Protein 5UFY (pdb70)

InterPro domains:
  IPR002656 Acyltransferase 3 domain [PF01757] (4-335)
  IPR036514 SGNH hydrolase superfamily [G3DSA:3.40.50.1110] (432-599)
  IPR050879 Acyltransferase 3 [PTHR23028] (5-475)

Radius of gyration: 15.15 Å; Cα contacts (8 Å, |Δi|>4): 342; chains: 1; bounding box: 43×26×43 Å

B-factor: mean 18.63, std 12.91, range [7.13, 106.34]

Organism: Streptococcus pneumoniae (strain ATCC BAA-255 / R6) (NCBI:txid171101)

Structure (mmCIF, N/CA/C/O backbone):
data_5UFY
#
_entry.id   5UFY
#
_cell.length_a   70.203
_cell.length_b   70.203
_cell.length_c   135.577
_cell.angle_alpha   90.00
_cell.angle_beta   90.00
_cell.angle_gamma   90.00
#
_symmetry.space_group_name_H-M   'I 4 2 2'
#
loop_
_entity.id
_entity.type
_entity.pdbx_description
1 polymer Acyltransferase
2 non-polymer 'SODIUM ION'
3 water water
#
loop_
_atom_site.group_PDB
_atom_site.id
_atom_site.type_symbol
_atom_site.label_atom_id
_atom_site.label_alt_id
_atom_site.label_comp_id
_atom_site.label_asym_id
_atom_site.label_entity_id
_atom_site.label_seq_id
_atom_site.pdbx_PDB_ins_code
_atom_site.Cartn_x
_atom_site.Cartn_y
_atom_site.Cartn_z
_atom_site.occupancy
_atom_site.B_iso_or_equiv
_atom_site.auth_seq_id
_atom_site.auth_comp_id
_atom_site.auth_asym_id
_atom_site.auth_atom_id
_atom_site.pdbx_PDB_model_num
ATOM 1 N N . GLY A 1 46 ? -26.392 25.051 -38.413 1.00 49.78 427 GLY A N 1
ATOM 2 C CA . GLY A 1 46 ? -26.039 25.217 -37.013 1.00 34.30 427 GLY A CA 1
ATOM 3 C C . GLY A 1 46 ? -24.552 25.419 -36.786 1.00 26.82 427 GLY A C 1
ATOM 4 O O . GLY A 1 46 ? -23.801 25.670 -37.724 1.00 22.14 427 GLY A O 1
ATOM 7 N N . ILE A 1 47 ? -24.125 25.304 -35.539 1.00 17.19 428 ILE A N 1
ATOM 8 C CA . ILE A 1 47 ? -22.725 25.491 -35.193 1.00 12.55 428 ILE A CA 1
ATOM 9 C C . ILE A 1 47 ? -21.951 24.247 -35.602 1.00 14.85 428 ILE A C 1
ATOM 10 O O . ILE A 1 47 ? -22.420 23.115 -35.416 1.00 16.92 428 ILE A O 1
ATOM 26 N N . ALA A 1 48 ? -20.762 24.430 -36.172 1.00 12.52 429 ALA A N 1
ATOM 27 C CA . ALA A 1 48 ? -19.934 23.283 -36.509 1.00 12.85 429 ALA A CA 1
ATOM 28 C C . ALA A 1 48 ? -19.477 22.546 -35.256 1.00 11.48 429 ALA A C 1
ATOM 29 O O . ALA A 1 48 ? -19.129 23.162 -34.245 1.00 11.13 429 ALA A O 1
ATOM 36 N N . ASP A 1 49 ? -19.449 21.218 -35.331 1.00 11.73 430 ASP A N 1
ATOM 37 C CA . ASP A 1 49 ? -18.870 20.434 -34.255 1.00 11.74 430 ASP A CA 1
ATOM 38 C C . ASP A 1 49 ? -17.432 20.880 -34.020 1.00 10.59 430 ASP A C 1
ATOM 39 O O . ASP A 1 49 ? -16.725 21.298 -34.951 1.00 12.26 430 ASP A O 1
ATOM 48 N N . GLY A 1 50 ? -16.982 20.715 -32.795 1.00 10.68 431 GLY A N 1
ATOM 49 C CA . GLY A 1 50 ? -15.620 21.011 -32.407 1.00 9.92 431 GLY A CA 1
ATOM 50 C C . GLY A 1 50 ? -15.620 21.377 -30.944 1.00 8.71 431 GLY A C 1
ATOM 51 O O . GLY A 1 50 ? -16.662 21.642 -30.347 1.00 9.54 431 GLY A O 1
ATOM 55 N N . THR A 1 51 ? -14.425 21.414 -30.367 1.00 8.87 432 THR A N 1
ATOM 56 C CA . THR A 1 51 ? -14.257 21.754 -28.958 1.00 9.62 432 THR A CA 1
ATOM 57 C C . THR A 1 51 ? -13.310 22.929 -28.813 1.00 8.78 432 THR A C 1
ATOM 58 O O . THR A 1 51 ? -12.213 22.926 -29.385 1.00 9.99 432 THR A O 1
ATOM 69 N N . MET A 1 52 ? -13.722 23.912 -28.026 1.00 8.68 433 MET A N 1
ATOM 70 C CA . MET A 1 52 ? -12.850 25.001 -27.620 1.00 8.58 433 MET A CA 1
ATOM 71 C C . MET A 1 52 ? -12.850 25.065 -26.101 1.00 8.37 433 MET A C 1
ATOM 72 O O . MET A 1 52 ? -13.910 25.174 -25.483 1.00 8.97 433 MET A O 1
ATOM 86 N N . LEU A 1 53 ? -11.657 24.984 -25.516 1.00 8.26 434 LEU A N 1
ATOM 87 C CA . LEU A 1 53 ? -11.464 25.124 -24.084 1.00 8.35 434 LEU A CA 1
ATOM 88 C C . LEU A 1 53 ? -10.932 26.520 -23.804 1.00 8.31 434 LEU A C 1
ATOM 89 O O . LEU A 1 53 ? -9.951 26.952 -24.403 1.00 9.54 434 LEU A O 1
ATOM 105 N N . ILE A 1 54 ? -11.632 27.233 -22.932 1.00 7.89 435 ILE A N 1
ATOM 106 C CA . ILE A 1 54 ? -11.250 28.570 -22.476 1.00 7.75 435 ILE A CA 1
ATOM 107 C C . ILE A 1 54 ? -10.868 28.405 -21.015 1.00 7.74 435 ILE A C 1
ATOM 108 O O . ILE A 1 54 ? -11.719 28.085 -20.183 1.00 8.74 435 ILE A O 1
ATOM 124 N N . GLY A 1 55 ? -9.572 28.519 -20.719 1.00 8.62 436 GLY A N 1
ATOM 125 C CA . GLY A 1 55 ? -9.056 28.029 -19.457 1.00 10.41 436 GLY A CA 1
ATOM 126 C C . GLY A 1 55 ? -8.091 28.967 -18.758 1.00 8.55 436 GLY A C 1
ATOM 127 O O . GLY A 1 55 ? -7.535 29.909 -19.343 1.00 9.74 436 GLY A O 1
ATOM 131 N N . ASP A 1 56 ? -7.873 28.628 -17.491 1.00 8.53 437 ASP A N 1
ATOM 132 C CA . ASP A 1 56 ? -7.060 29.386 -16.572 1.00 8.77 437 ASP A CA 1
ATOM 133 C C . ASP A 1 56 ? -5.674 28.758 -16.409 1.00 9.64 437 ASP A C 1
ATOM 134 O O . ASP A 1 56 ? -5.227 27.946 -17.226 1.00 10.17 437 ASP A O 1
ATOM 143 N N . SER A 1 57 ? -4.967 29.165 -15.355 1.00 10.37 438 SER A N 1
ATOM 144 C CA . SER A 1 57 ? -3.594 28.723 -15.150 1.00 11.57 438 SER A CA 1
ATOM 145 C C . SER A 1 57 ? -3.499 27.217 -14.928 1.00 11.39 438 SER A C 1
ATOM 146 O O . SER A 1 57 ? -2.466 26.615 -15.238 1.00 12.14 438 SER A O 1
ATOM 154 N N . VAL A 1 58 ? -4.535 26.596 -14.353 1.00 10.53 439 VAL A N 1
ATOM 155 C CA . VAL A 1 58 ? -4.508 25.150 -14.121 1.00 10.39 439 VAL A CA 1
ATOM 156 C C . VAL A 1 58 ? -4.661 24.409 -15.442 1.00 10.13 439 VAL A C 1
ATOM 157 O O . VAL A 1 58 ? -3.925 23.464 -15.742 1.00 11.22 439 VAL A O 1
ATOM 170 N N . ALA A 1 59 ? -5.607 24.850 -16.271 1.00 9.94 440 ALA A N 1
ATOM 171 C CA . ALA A 1 59 ? -5.731 24.293 -17.612 1.00 10.66 440 ALA A CA 1
ATOM 172 C C . ALA A 1 59 ? -4.442 24.467 -18.399 1.00 11.17 440 ALA A C 1
ATOM 173 O O . ALA A 1 59 ? -4.011 23.553 -19.1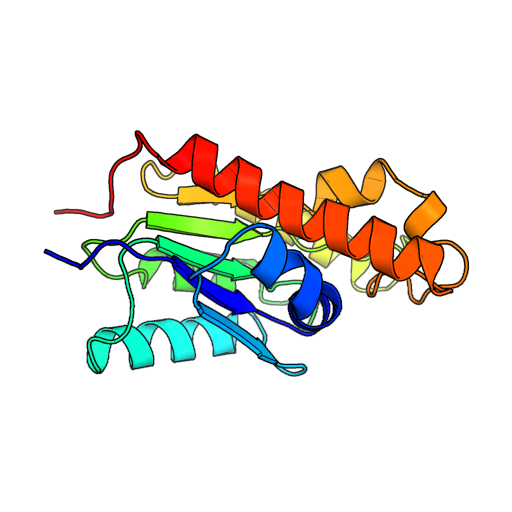15 1.00 11.74 440 ALA A O 1
ATOM 180 N N . LEU A 1 60 ? -3.812 25.638 -18.290 1.00 11.25 441 LEU A N 1
ATOM 181 C CA . LEU A 1 60 ? -2.593 25.888 -19.045 1.00 11.77 441 LEU A CA 1
ATOM 182 C C . LEU A 1 60 ? -1.504 24.911 -18.639 1.00 12.52 441 LEU A C 1
ATOM 183 O O . LEU A 1 60 ? -0.744 24.426 -19.485 1.00 13.62 441 LEU A O 1
ATOM 199 N N . ARG A 1 61 ? -1.405 24.618 -17.346 1.00 12.12 442 ARG A N 1
ATOM 200 C CA . ARG A 1 61 ? -0.425 23.659 -16.865 1.00 12.89 442 ARG A CA 1
ATOM 201 C C . ARG A 1 61 ? -0.647 22.286 -17.486 1.00 13.67 442 ARG A C 1
ATOM 202 O O . ARG A 1 61 ? 0.316 21.536 -17.683 1.00 15.03 442 ARG A O 1
ATOM 223 N N . ALA A 1 62 ? -1.899 21.935 -17.786 1.00 12.28 443 ALA A N 1
ATOM 224 C CA . ALA A 1 62 ? -2.255 20.659 -18.396 1.00 12.61 443 ALA A CA 1
ATOM 225 C C . ALA A 1 62 ? -2.290 20.710 -19.921 1.00 12.25 443 ALA A C 1
ATOM 226 O O . ALA A 1 62 ? -2.800 19.774 -20.540 1.00 13.79 443 ALA A O 1
ATOM 233 N N . ASN A 1 63 ? -1.760 21.769 -20.541 1.00 13.32 444 ASN A N 1
ATOM 234 C CA . ASN A 1 63 ? -1.965 21.994 -21.972 1.00 13.74 444 ASN A CA 1
ATOM 235 C C . ASN A 1 63 ? -1.522 20.800 -22.819 1.00 14.04 444 ASN A C 1
ATOM 236 O O . ASN A 1 63 ? -2.256 20.357 -23.716 1.00 14.88 444 ASN A O 1
ATOM 247 N N . THR A 1 64 ? -0.316 20.283 -22.579 1.00 15.33 445 THR A N 1
ATOM 248 C CA . THR A 1 64 ? 0.176 19.172 -23.392 1.00 16.51 445 THR A CA 1
ATOM 249 C C . THR A 1 64 ? -0.698 17.938 -23.220 1.00 14.59 445 THR A C 1
ATOM 250 O O . THR A 1 64 ? -1.028 17.254 -24.202 1.00 15.68 445 THR A O 1
ATOM 261 N N . ALA A 1 65 ? -1.077 17.631 -21.979 1.00 14.70 446 ALA A N 1
ATOM 262 C CA . ALA A 1 65 ? -1.927 16.472 -21.736 1.00 14.34 446 ALA A CA 1
ATOM 263 C C . ALA A 1 65 ? -3.299 16.660 -22.360 1.00 13.68 446 ALA A C 1
ATOM 264 O O . ALA A 1 65 ? -3.890 15.706 -22.872 1.00 13.98 446 ALA A O 1
ATOM 271 N N . LEU A 1 66 ? -3.832 17.878 -22.298 1.00 12.14 447 LEU A N 1
ATOM 272 C CA . LEU A 1 66 ? -5.125 18.154 -22.914 1.00 11.98 447 LEU A CA 1
ATOM 273 C C . LEU A 1 66 ? -5.077 17.912 -24.415 1.00 11.18 447 LEU A C 1
ATOM 274 O O . LEU A 1 66 ? -5.977 17.286 -24.991 1.00 13.18 447 LEU A O 1
ATOM 290 N N . GLN A 1 67 ? -4.036 18.414 -25.072 1.00 12.51 448 GLN A N 1
ATOM 291 C CA . GLN A 1 67 ? -3.955 18.257 -26.515 1.00 13.50 448 GLN A CA 1
ATOM 292 C C . GLN A 1 67 ? -3.772 16.791 -26.898 1.00 14.57 448 GLN A C 1
ATOM 293 O O . GLN A 1 67 ? -4.294 16.349 -27.932 1.00 16.49 448 GLN A O 1
ATOM 307 N N . THR A 1 68 ? -3.058 16.023 -26.070 1.00 14.96 449 THR A N 1
ATOM 308 C CA . THR A 1 68 ? -2.874 14.595 -26.318 1.00 16.92 449 THR A CA 1
ATOM 309 C C . THR A 1 68 ? -4.180 13.835 -26.141 1.00 17.07 449 THR A C 1
ATOM 310 O O . THR A 1 68 ? -4.499 12.941 -26.934 1.00 18.27 449 THR A O 1
ATOM 321 N N . ALA A 1 69 ? -4.926 14.150 -25.084 1.00 15.85 450 ALA A N 1
ATOM 322 C CA . ALA A 1 69 ? -6.191 13.474 -24.835 1.00 17.43 450 ALA A CA 1
ATOM 323 C C . ALA A 1 69 ? -7.257 13.885 -25.838 1.00 16.81 450 ALA A C 1
ATOM 324 O O . ALA A 1 69 ? -8.167 13.097 -26.132 1.00 19.12 450 ALA A O 1
ATOM 331 N N . LEU A 1 70 ? -7.161 15.099 -26.376 1.00 14.99 451 LEU A N 1
ATOM 332 C CA . LEU A 1 70 ? -8.180 15.675 -27.248 1.00 14.58 451 LEU A CA 1
ATOM 333 C C . LEU A 1 70 ? -7.528 16.235 -28.500 1.00 12.60 451 LEU A C 1
ATOM 334 O O . LEU A 1 70 ? -7.560 17.441 -28.737 1.00 11.56 451 LEU A O 1
ATOM 350 N N . PRO A 1 71 ? -6.954 15.383 -29.343 1.00 13.73 452 PRO A N 1
ATOM 351 C CA . PRO A 1 71 ? -6.322 15.887 -30.568 1.00 13.02 452 PRO A CA 1
ATOM 352 C C . PRO A 1 71 ? -7.340 16.623 -31.426 1.00 12.35 452 PRO A C 1
ATOM 353 O O . PRO A 1 71 ? -8.445 16.126 -31.683 1.00 16.36 452 PRO A O 1
ATOM 364 N N . GLY A 1 72 ? -6.994 17.825 -31.840 1.00 11.26 453 GLY A N 1
ATOM 365 C CA . GLY A 1 72 ? -7.905 18.621 -32.610 1.00 12.76 453 GLY A CA 1
ATOM 366 C C . GLY A 1 72 ? -8.772 19.554 -31.801 1.00 11.54 453 GLY A C 1
ATOM 367 O O . GLY A 1 72 ? -9.420 20.423 -32.389 1.00 11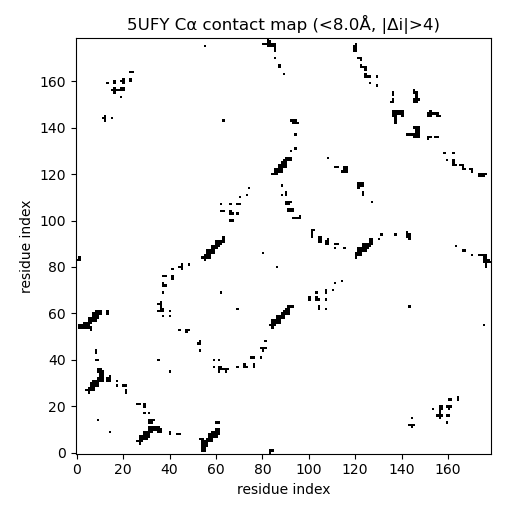.90 453 GLY A O 1
ATOM 371 N N . ALA A 1 73 ? -8.811 19.425 -30.476 1.00 10.65 454 ALA A N 1
ATOM 372 C CA . ALA A 1 73 ? -9.472 20.434 -29.663 1.00 10.71 454 ALA A CA 1
ATOM 373 C C . ALA A 1 73 ? -8.674 21.728 -29.718 1.00 10.13 454 ALA A C 1
ATOM 374 O O . ALA A 1 73 ? -7.448 21.724 -29.847 1.00 12.68 454 ALA A O 1
ATOM 381 N N . GLN A 1 74 ? -9.374 22.845 -29.587 1.00 10.01 455 GLN A N 1
ATOM 382 C CA . GLN A 1 74 ? -8.735 24.156 -29.503 1.00 10.97 455 GLN A CA 1
ATOM 383 C C . GLN A 1 74 ? -8.561 24.511 -28.032 1.00 10.18 455 GLN A C 1
ATOM 384 O O . GLN A 1 74 ? -9.541 24.740 -27.32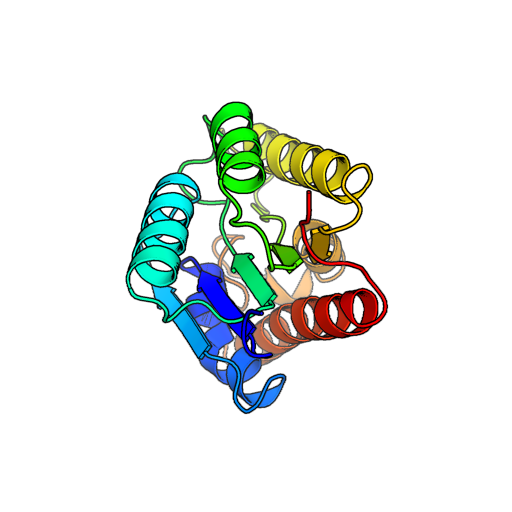2 1.00 10.74 455 GLN A O 1
ATOM 398 N N . ILE A 1 75 ? -7.321 24.568 -27.579 1.00 10.87 456 ILE A N 1
ATOM 399 C CA . ILE A 1 75 ? -7.017 24.827 -26.175 1.00 11.69 456 ILE A CA 1
ATOM 400 C C . ILE A 1 75 ? -6.568 26.281 -26.062 1.00 12.28 456 ILE A C 1
ATOM 401 O O . ILE A 1 75 ? -5.476 26.644 -26.521 1.00 15.69 456 ILE A O 1
ATOM 417 N N . ASN A 1 76 ? -7.395 27.115 -25.430 1.00 11.93 457 ASN A N 1
ATOM 418 C CA . ASN A 1 76 ? -7.087 28.529 -25.202 1.00 13.26 457 ASN A CA 1
ATOM 419 C C . ASN A 1 76 ? -7.027 28.749 -23.699 1.00 11.10 457 ASN A C 1
ATOM 420 O O . ASN A 1 76 ? -8.009 29.148 -23.080 1.00 12.11 457 ASN A O 1
ATOM 431 N N . ALA A 1 77 ? -5.868 28.504 -23.116 1.00 12.23 458 ALA A N 1
ATOM 432 C CA . ALA A 1 77 ? -5.667 28.644 -21.683 1.00 12.34 458 ALA A CA 1
ATOM 433 C C . ALA A 1 77 ? -4.621 29.714 -21.434 1.00 13.59 458 ALA A C 1
ATOM 434 O O . ALA A 1 77 ? -3.599 29.769 -22.123 1.00 14.32 458 ALA A O 1
ATOM 441 N N . GLN A 1 78 ? -4.878 30.569 -20.451 1.00 12.32 459 GLN A N 1
ATOM 442 C CA . GLN A 1 78 ? -3.997 31.678 -20.132 1.00 13.04 459 GLN A CA 1
ATOM 443 C C . GLN A 1 78 ? -3.968 31.879 -18.625 1.00 12.53 459 GLN A C 1
ATOM 444 O O . GLN A 1 78 ? -4.982 31.726 -17.942 1.00 12.34 459 GLN A O 1
ATOM 458 N N . VAL A 1 79 ? -2.834 32.299 -18.187 1.00 13.17 460 VAL A N 1
ATOM 459 C CA . VAL A 1 79 ? -2.593 32.450 -16.797 1.00 14.33 460 VAL A CA 1
ATOM 460 C C . VAL A 1 79 ? -3.613 33.223 -16.049 1.00 14.88 460 VAL A C 1
ATOM 461 O O . VAL A 1 79 ? -4.044 32.833 -15.009 1.00 19.47 460 VAL A O 1
ATOM 474 N N . SER A 1 80 ? -3.995 34.305 -16.643 1.00 14.24 461 SER A N 1
ATOM 475 C CA . SER A 1 80 ? -4.803 35.317 -15.969 1.00 16.33 461 SER A CA 1
ATOM 476 C C . SER A 1 80 ? -6.308 35.119 -16.111 1.00 15.17 461 SER A C 1
ATOM 477 O O . SER A 1 80 ? -7.072 35.919 -15.560 1.00 17.01 461 SER A O 1
ATOM 485 N N . VAL A 1 81 ? -6.759 34.081 -16.809 1.00 13.22 462 VAL A N 1
ATOM 486 C CA . VAL A 1 81 ? -8.180 33.949 -17.117 1.00 11.63 462 VAL A CA 1
ATOM 487 C C . VAL A 1 81 ? -8.977 33.602 -15.867 1.00 11.68 462 VAL A C 1
ATOM 488 O O . VAL A 1 81 ? -8.576 32.763 -15.040 1.00 13.06 462 VAL A O 1
ATOM 501 N N . THR A 1 82 ? -10.125 34.258 -15.732 1.00 10.64 463 THR A N 1
ATOM 502 C CA . THR A 1 82 ? -11.082 34.041 -14.665 1.00 11.08 463 THR A CA 1
ATOM 503 C C . THR A 1 82 ? -12.406 33.689 -15.316 1.00 9.16 463 THR A C 1
ATOM 504 O O . THR A 1 82 ? -12.557 33.793 -16.531 1.00 9.28 463 THR A O 1
ATOM 515 N N . THR A 1 83 ? -13.395 33.307 -14.511 1.00 8.94 464 THR A N 1
ATOM 516 C CA . THR A 1 83 ? -14.706 33.041 -15.090 1.00 8.41 464 THR A CA 1
ATOM 517 C C . THR A 1 83 ? -15.242 34.274 -15.800 1.00 8.53 464 THR A C 1
ATOM 518 O O . THR A 1 83 ? -15.825 34.173 -16.883 1.00 8.86 464 THR A O 1
ATOM 529 N N . LYS A 1 84 ? -15.023 35.448 -15.214 1.00 8.88 465 LYS A N 1
ATOM 530 C CA . LYS A 1 84 ? -15.475 36.695 -15.818 1.00 9.18 465 LYS A CA 1
ATOM 531 C C . LYS A 1 84 ? -14.880 36.884 -17.203 1.00 8.58 465 LYS A C 1
ATOM 532 O O . LYS A 1 84 ? -15.600 37.206 -18.160 1.00 9.05 465 LYS A O 1
ATOM 551 N N . THR A 1 85 ? -13.564 36.712 -17.337 1.00 8.82 466 THR A N 1
ATOM 552 C CA . THR A 1 85 ? -12.982 36.927 -18.654 1.00 8.59 466 THR A CA 1
ATOM 553 C C . THR A 1 85 ? -13.266 35.780 -19.605 1.00 8.62 466 THR A C 1
ATOM 554 O O . THR A 1 85 ? -13.378 36.014 -20.815 1.00 9.17 466 THR A O 1
ATOM 565 N N . ALA A 1 86 ? -13.445 34.558 -19.101 1.00 8.01 467 ALA A N 1
ATOM 566 C CA . ALA A 1 86 ? -13.840 33.466 -19.981 1.00 7.91 467 ALA A CA 1
ATOM 567 C C . ALA A 1 86 ? -15.186 33.749 -20.636 1.00 7.98 467 ALA A C 1
ATOM 568 O O . ALA A 1 86 ? -15.405 33.382 -21.793 1.00 8.05 467 ALA A O 1
ATOM 575 N N . ASN A 1 87 ? -16.107 34.372 -19.903 1.00 7.75 468 ASN A N 1
ATOM 576 C CA . ASN A 1 87 ? -17.415 34.734 -20.447 1.00 7.89 468 ASN A CA 1
ATOM 577 C C . ASN A 1 87 ? -17.241 35.713 -21.605 1.00 7.85 468 ASN A C 1
ATOM 578 O O . ASN A 1 87 ? -17.819 35.554 -22.687 1.00 8.49 468 ASN A O 1
ATOM 589 N N . GLU A 1 88 ? -16.401 36.726 -21.396 1.00 7.92 469 GLU A N 1
ATOM 590 C CA . GLU A 1 88 ? -16.097 37.687 -22.451 1.00 8.39 469 GLU A CA 1
ATOM 591 C C . GLU A 1 88 ? -15.490 37.006 -23.670 1.00 7.94 469 GLU A C 1
ATOM 592 O O . GLU A 1 88 ? -15.886 37.280 -24.809 1.00 8.87 469 GLU A O 1
ATOM 604 N N . ILE A 1 89 ? -14.517 36.117 -23.448 1.00 8.34 470 ILE A N 1
ATOM 605 C CA . ILE A 1 89 ? -13.847 35.418 -24.541 1.00 8.74 470 ILE A CA 1
ATOM 606 C C . ILE A 1 89 ? -14.837 34.545 -25.298 1.00 8.65 470 ILE A C 1
ATOM 607 O O . ILE A 1 89 ? -14.818 34.472 -26.532 1.00 8.99 470 ILE A O 1
ATOM 623 N N . MET A 1 90 ? -15.697 33.848 -24.567 1.00 7.84 471 MET A N 1
ATOM 624 C CA . MET A 1 90 ? -16.715 32.999 -25.180 1.00 8.24 471 MET A CA 1
ATOM 625 C C . MET A 1 90 ? -17.575 33.808 -26.140 1.00 7.55 471 MET A C 1
ATOM 626 O O . MET A 1 90 ? -17.792 33.415 -27.293 1.00 8.13 471 MET A O 1
ATOM 640 N N . LEU A 1 91 ? -18.094 34.943 -25.672 1.00 7.77 472 LEU A N 1
ATOM 641 C CA . LEU A 1 91 ? -18.961 35.743 -26.533 1.00 8.43 472 LEU A CA 1
ATOM 642 C C . LEU A 1 91 ? -18.195 36.365 -27.687 1.00 8.51 472 LEU A C 1
ATOM 643 O O . LEU A 1 91 ? -18.716 36.446 -28.800 1.00 8.88 472 LEU A O 1
ATOM 659 N N . ASN A 1 92 ? -16.960 36.813 -27.464 1.00 8.76 473 ASN A N 1
ATOM 660 C CA . ASN A 1 92 ? -16.193 37.358 -28.582 1.00 9.28 473 ASN A CA 1
ATOM 661 C C . ASN A 1 92 ? -15.983 36.299 -29.650 1.00 8.72 473 ASN A C 1
ATOM 662 O O . ASN A 1 92 ? -16.106 36.576 -30.846 1.00 10.38 473 ASN A O 1
ATOM 673 N N . ASN A 1 93 ? -15.684 35.070 -29.236 1.00 8.52 474 ASN A N 1
ATOM 674 C CA . ASN A 1 93 ? -15.518 33.996 -30.214 1.00 8.43 474 ASN A CA 1
ATOM 675 C C . ASN A 1 93 ? -16.825 33.695 -30.934 1.00 9.04 474 ASN A C 1
ATOM 676 O O . ASN A 1 93 ? -16.839 33.516 -32.152 1.00 9.87 474 ASN A O 1
ATOM 687 N N . SER A 1 94 ? -17.937 33.644 -30.211 1.00 8.35 475 SER A N 1
ATOM 688 C CA . SER A 1 94 ? -19.224 33.406 -30.862 1.00 8.74 475 SER A CA 1
ATOM 689 C C . SER A 1 94 ? -19.532 34.490 -31.879 1.00 9.20 475 SER A C 1
ATOM 690 O O . SER A 1 94 ? -20.006 34.210 -32.984 1.00 9.58 475 SER A O 1
ATOM 698 N N . GLN A 1 95 ? -19.275 35.748 -31.510 1.00 9.46 476 GLN A N 1
ATOM 699 C CA . GLN A 1 95 ? -19.626 36.870 -32.360 1.00 10.38 476 GLN A CA 1
ATOM 700 C C . GLN A 1 95 ? -18.741 36.934 -33.591 1.00 10.93 476 GLN A C 1
ATOM 701 O O . GLN A 1 95 ? -19.165 37.482 -34.610 1.00 13.57 476 GLN A O 1
ATOM 715 N N . ASN A 1 96 ? -17.534 36.382 -33.525 1.00 12.44 477 ASN A N 1
ATOM 716 C CA . ASN A 1 96 ? -16.656 36.277 -34.681 1.00 13.01 477 ASN A CA 1
ATOM 717 C C . ASN A 1 96 ? -16.777 34.929 -35.379 1.00 11.79 477 ASN A C 1
ATOM 718 O O . ASN A 1 96 ? -16.043 34.670 -36.345 1.00 13.42 477 ASN A O 1
ATOM 729 N N . LYS A 1 97 ? -17.716 34.092 -34.945 1.00 10.78 478 LYS A N 1
ATOM 730 C CA . LYS A 1 97 ? -18.031 32.807 -35.592 1.00 11.14 478 LYS A CA 1
ATOM 731 C C . LYS A 1 97 ? -16.897 31.794 -35.473 1.00 9.41 478 LYS A C 1
ATOM 732 O O . LYS A 1 97 ? -16.768 30.882 -36.306 1.00 10.58 478 LYS A O 1
ATOM 751 N N . PHE A 1 98 ? -16.100 31.920 -34.410 1.00 8.89 479 PHE A N 1
ATOM 752 C CA . PHE A 1 98 ? -15.014 30.999 -34.122 1.00 9.46 479 PHE A CA 1
ATOM 753 C C . PHE A 1 98 ? -15.353 29.974 -33.042 1.00 9.10 479 PHE A C 1
ATOM 754 O O . PHE A 1 98 ? -14.569 29.033 -32.827 1.00 10.61 479 PHE A O 1
ATOM 771 N N . LEU A 1 99 ? -16.485 30.105 -32.359 1.00 8.74 480 LEU A N 1
ATOM 772 C CA . LEU A 1 99 ? -16.805 29.203 -31.260 1.00 8.71 480 LEU A CA 1
ATOM 773 C C . LEU A 1 99 ? -17.471 27.947 -31.811 1.00 7.71 480 LEU A C 1
ATOM 774 O O . LEU A 1 99 ? -18.537 28.049 -32.442 1.00 8.42 480 LEU A O 1
ATOM 790 N N . PRO A 1 100 ? -16.876 26.766 -31.642 1.00 8.32 481 PRO A N 1
ATOM 791 C CA . PRO A 1 100 ? -17.501 25.527 -32.116 1.00 8.76 481 PRO A CA 1
ATOM 792 C C . PRO A 1 100 ? -18.538 25.037 -31.112 1.00 8.07 481 PRO A C 1
ATOM 793 O O . PRO A 1 100 ? -18.766 25.655 -30.076 1.00 8.27 481 PRO A O 1
ATOM 804 N N . LYS A 1 101 ? -19.165 23.910 -31.443 1.00 7.88 482 LYS A N 1
ATOM 805 C CA . LYS A 1 101 ? -20.332 23.466 -30.696 1.00 8.31 482 LYS A CA 1
ATOM 806 C C . LYS A 1 101 ? -20.040 23.321 -29.213 1.00 7.78 482 LYS A C 1
ATOM 807 O O . LYS A 1 101 ? -20.860 23.723 -28.380 1.00 8.99 482 LYS A O 1
ATOM 826 N N . THR A 1 102 ? -18.934 22.673 -28.863 1.00 8.06 483 THR A N 1
ATOM 827 C CA . THR A 1 102 ? -18.654 22.294 -27.487 1.00 9.24 483 THR A CA 1
ATOM 828 C C . THR A 1 102 ? -17.689 23.297 -26.878 1.00 8.04 483 THR A C 1
ATOM 829 O O . THR A 1 102 ? -16.576 23.482 -27.377 1.00 9.18 483 THR A O 1
ATOM 840 N N . VAL A 1 103 ? -18.104 23.900 -25.777 1.00 8.22 484 VAL A N 1
ATOM 841 C CA . VAL A 1 103 ? -17.376 24.961 -25.109 1.00 8.48 484 VAL A CA 1
ATOM 842 C C . VAL A 1 103 ? -17.015 24.463 -23.718 1.00 7.39 484 VAL A C 1
ATOM 843 O O . VAL A 1 103 ? -17.913 24.165 -22.928 1.00 8.88 484 VAL A O 1
ATOM 856 N N . VAL A 1 104 ? -15.725 24.382 -23.408 1.00 7.70 485 VAL A N 1
ATOM 857 C CA . VAL A 1 104 ? -15.264 23.948 -22.091 1.00 7.74 485 VAL A CA 1
ATOM 858 C C . VAL A 1 104 ? -14.768 25.176 -21.346 1.00 8.09 485 VAL A C 1
ATOM 859 O O . VAL A 1 104 ? -13.848 25.859 -21.821 1.00 8.70 485 VAL A O 1
ATOM 872 N N . ILE A 1 105 ? -15.375 25.478 -20.200 1.00 7.55 486 ILE A N 1
ATOM 873 C CA . ILE A 1 105 ? -14.958 26.601 -19.362 1.00 8.07 486 ILE A CA 1
ATOM 874 C C . ILE A 1 105 ? -14.183 26.020 -18.190 1.00 7.92 486 ILE A C 1
ATOM 875 O O . ILE A 1 105 ? -14.748 25.363 -17.307 1.00 8.51 486 ILE A O 1
ATOM 891 N N . ALA A 1 106 ? -12.875 26.246 -18.203 1.00 8.80 487 ALA A N 1
ATOM 892 C CA . ALA A 1 106 ? -11.968 25.659 -17.235 1.00 9.15 487 ALA A CA 1
ATOM 893 C C . ALA A 1 106 ? -11.409 26.793 -16.382 1.00 9.76 487 ALA A C 1
ATOM 894 O O . ALA A 1 106 ? -10.247 27.198 -16.516 1.00 10.04 487 ALA A O 1
ATOM 901 N N . THR A 1 107 ? -12.233 27.273 -15.452 1.00 9.67 488 THR A N 1
ATOM 902 C CA . THR A 1 107 ? -11.890 28.410 -14.617 1.00 9.41 488 THR A CA 1
ATOM 903 C C . THR A 1 107 ? -12.517 28.196 -13.249 1.00 9.58 488 THR A C 1
ATOM 904 O O . THR A 1 107 ? -13.278 27.243 -13.018 1.00 10.61 488 THR A O 1
ATOM 915 N N . GLY A 1 108 ? -12.225 29.122 -12.348 1.00 9.81 489 GLY A N 1
ATOM 916 C CA . GLY A 1 108 ? -12.963 29.203 -11.108 1.00 10.56 489 GLY A CA 1
ATOM 917 C C . GLY A 1 108 ? -12.133 29.363 -9.862 1.00 11.33 489 GLY A C 1
ATOM 918 O O . GLY A 1 108 ? -12.649 29.864 -8.850 1.00 12.49 489 GLY A O 1
ATOM 922 N N . VAL A 1 109 ? -10.868 28.960 -9.896 1.00 10.69 490 VAL A N 1
ATOM 923 C CA . VAL A 1 109 ? -10.078 29.019 -8.679 1.00 12.71 490 VAL A CA 1
ATOM 924 C C . VAL A 1 109 ? -9.532 30.424 -8.445 1.00 13.62 490 VAL A C 1
ATOM 925 O O . VAL A 1 109 ? -9.360 30.838 -7.293 1.00 16.04 490 VAL A O 1
ATOM 938 N N . ASN A 1 110 ? -9.278 31.183 -9.511 1.00 14.86 491 ASN A N 1
ATOM 939 C CA . ASN A 1 110 ? -8.749 32.535 -9.382 1.00 17.34 491 ASN A CA 1
ATOM 940 C C . ASN A 1 110 ? -9.897 33.545 -9.368 1.00 13.64 491 ASN A C 1
ATOM 941 O O . ASN A 1 110 ? -10.816 33.477 -10.178 1.00 16.32 491 ASN A O 1
ATOM 952 N N . ASN A 1 111 ? -9.848 34.463 -8.404 1.00 14.63 492 ASN A N 1
ATOM 953 C CA . ASN A 1 111 ? -10.928 35.423 -8.165 1.00 14.55 492 ASN A CA 1
ATOM 954 C C . ASN A 1 111 ? -12.264 34.726 -7.938 1.00 12.72 492 ASN A C 1
ATOM 955 O O . ASN A 1 111 ? -13.231 35.005 -8.656 1.00 13.50 492 ASN A O 1
ATOM 966 N N . PRO A 1 112 ? -12.374 33.842 -6.937 1.00 11.84 493 PRO A N 1
ATOM 967 C CA . PRO A 1 112 ? -13.604 33.054 -6.794 1.00 11.09 493 PRO A CA 1
ATOM 968 C C . PRO A 1 112 ? -14.751 33.753 -6.091 1.00 10.45 493 PRO A C 1
ATOM 969 O O . PRO A 1 112 ? -15.860 33.206 -6.083 1.00 11.15 493 PRO A O 1
ATOM 980 N N . GLU A 1 113 ? -14.545 34.930 -5.503 1.00 11.29 494 GLU A N 1
ATOM 981 C CA . GLU A 1 113 ? -15.559 35.486 -4.616 1.00 11.53 494 GLU A CA 1
ATOM 982 C C . GLU A 1 113 ? -16.900 35.700 -5.309 1.00 11.48 494 GLU A C 1
ATOM 983 O O . GLU A 1 113 ? -17.951 35.513 -4.681 1.00 12.63 494 GLU A O 1
ATOM 995 N N . ASN A 1 114 ? -16.896 36.109 -6.582 1.00 10.11 495 ASN A N 1
ATOM 996 C CA . ASN A 1 114 ? -18.130 36.420 -7.301 1.00 10.53 495 ASN A CA 1
ATOM 997 C C . ASN A 1 114 ? -18.715 35.207 -8.022 1.00 9.49 495 ASN A C 1
ATOM 998 O O . ASN A 1 114 ? -19.413 35.368 -9.037 1.00 9.81 495 ASN A O 1
ATOM 1009 N N . TYR A 1 115 ? -18.480 33.997 -7.505 1.00 9.73 496 TYR A N 1
ATOM 1010 C CA . TYR A 1 115 ? -18.803 32.783 -8.248 1.00 9.49 496 TYR A CA 1
ATOM 1011 C C . TYR A 1 115 ? -20.280 32.682 -8.612 1.00 9.50 496 TYR A C 1
ATOM 1012 O O . TYR A 1 115 ? -20.608 32.171 -9.685 1.00 9.34 496 TYR A O 1
ATOM 1030 N N . LYS A 1 116 ? -21.190 33.084 -7.731 1.00 10.06 497 LYS A N 1
ATOM 1031 C CA . LYS A 1 116 ? -22.601 32.891 -8.047 1.00 11.66 497 LYS A CA 1
ATOM 1032 C C . LYS A 1 116 ? -22.981 33.679 -9.289 1.00 9.87 497 LYS A C 1
ATOM 1033 O O . LYS A 1 116 ? -23.545 33.135 -10.246 1.00 10.77 497 LYS A O 1
ATOM 1052 N N . ASP A 1 117 ? -22.683 34.975 -9.283 1.00 10.41 498 ASP A N 1
ATOM 1053 C CA . ASP A 1 117 ? -22.994 35.799 -10.437 1.00 10.42 498 ASP A CA 1
ATOM 1054 C C . ASP A 1 117 ? -22.205 35.368 -11.665 1.00 9.76 498 ASP A C 1
ATOM 1055 O O . ASP A 1 117 ? -22.742 35.387 -12.778 1.00 9.23 498 ASP A O 1
ATOM 1064 N N . ASP A 1 118 ? -20.919 35.034 -11.507 1.00 8.84 499 ASP A N 1
ATOM 1065 C CA . ASP A 1 118 ? -20.106 34.679 -12.667 1.00 9.04 499 ASP A CA 1
ATOM 1066 C C . ASP A 1 118 ? -20.627 33.415 -13.338 1.00 8.52 499 ASP A C 1
ATOM 1067 O O . ASP A 1 118 ? -20.734 33.364 -14.566 1.00 8.88 499 ASP A O 1
ATOM 1076 N N . TRP A 1 119 ? -20.916 32.374 -12.563 1.00 8.21 500 TRP A N 1
ATOM 1077 C CA . TRP A 1 119 ? -21.375 31.128 -13.174 1.00 8.75 500 TRP A CA 1
ATOM 1078 C C . TRP A 1 119 ? -22.803 31.247 -13.695 1.00 8.43 500 TRP A C 1
ATOM 1079 O O . TRP A 1 119 ? -23.100 30.737 -14.788 1.00 8.91 500 TRP A O 1
ATOM 1100 N N . ASP A 1 120 ? -23.686 31.943 -12.976 1.00 9.12 501 ASP A N 1
ATOM 1101 C CA . ASP A 1 120 ? -25.004 32.200 -13.536 1.00 9.94 501 ASP A CA 1
ATOM 1102 C C . ASP A 1 120 ? -24.875 32.914 -14.868 1.00 9.22 501 ASP A C 1
ATOM 1103 O O . ASP A 1 120 ? -25.589 32.595 -15.821 1.00 9.91 501 ASP A O 1
ATOM 1112 N N . SER A 1 121 ? -24.000 33.917 -14.937 1.00 8.44 502 SER A N 1
ATOM 1113 C CA . SER A 1 121 ? -23.888 34.725 -16.141 1.00 8.92 502 SER A CA 1
ATOM 1114 C C . SER A 1 121 ? -23.321 33.930 -17.302 1.00 8.64 502 SER A C 1
ATOM 1115 O O . SER A 1 121 ? -23.806 34.043 -18.433 1.00 9.05 502 SER A O 1
ATOM 1123 N N . ILE A 1 122 ? -22.282 33.142 -17.070 1.00 8.24 503 ILE A N 1
ATOM 1124 C CA . ILE A 1 122 ? -21.695 32.466 -18.219 1.00 9.04 503 ILE A CA 1
ATOM 1125 C C . ILE A 1 122 ? -22.643 31.396 -18.748 1.00 8.59 503 ILE A C 1
ATOM 1126 O O . ILE A 1 122 ? -22.717 31.166 -19.963 1.00 9.08 503 ILE A O 1
ATOM 1142 N N . VAL A 1 123 ? -23.411 30.760 -17.880 1.00 8.84 504 VAL A N 1
ATOM 1143 C CA . VAL A 1 123 ? -24.415 29.820 -18.359 1.00 9.76 504 VAL A CA 1
ATOM 1144 C C . VAL A 1 123 ? -25.511 30.539 -19.138 1.00 9.16 504 VAL A C 1
ATOM 1145 O O . VAL A 1 123 ? -25.932 30.079 -20.203 1.00 9.76 504 VAL A O 1
ATOM 1158 N N . LYS A 1 124 ? -25.989 31.676 -18.624 1.00 9.27 505 LYS A N 1
ATOM 1159 C CA . LYS A 1 124 ? -27.018 32.439 -19.319 1.00 10.23 505 LYS A CA 1
ATOM 1160 C C . LYS A 1 124 ? -26.534 32.906 -20.685 1.00 9.36 505 LYS A C 1
ATOM 1161 O O . LYS A 1 124 ? -27.310 32.952 -21.644 1.00 11.32 505 LYS A O 1
ATOM 1180 N N . ASN A 1 125 ? -25.261 33.301 -20.772 1.00 8.55 506 ASN A N 1
ATOM 1181 C CA . ASN A 1 125 ? -24.693 33.843 -21.998 1.00 9.25 506 ASN A CA 1
ATOM 1182 C C . ASN A 1 125 ? -24.197 32.792 -22.976 1.00 8.78 506 ASN A C 1
ATOM 1183 O O . ASN A 1 125 ? -23.791 33.148 -24.083 1.00 10.35 506 ASN A O 1
ATOM 1194 N N . LEU A 1 126 ? -24.228 31.519 -22.615 1.00 8.88 507 LEU A N 1
ATOM 1195 C CA . LEU A 1 126 ? -23.890 30.499 -23.589 1.00 8.61 507 LEU A CA 1
ATOM 1196 C C . LEU A 1 126 ? -24.764 30.709 -24.824 1.00 8.32 507 LEU A C 1
ATOM 1197 O O . LEU A 1 126 ? -25.987 30.802 -24.693 1.00 9.23 507 LEU A O 1
ATOM 1213 N N . PRO A 1 127 ? -24.188 30.814 -26.020 1.00 8.58 508 PRO A N 1
ATOM 1214 C CA . PRO A 1 127 ? -25.044 31.080 -27.182 1.00 9.36 508 PRO A CA 1
ATOM 1215 C C . PRO A 1 127 ? -25.865 29.865 -27.577 1.00 8.76 508 PRO A C 1
ATOM 1216 O O . PRO A 1 127 ? -25.506 28.721 -27.315 1.00 8.73 508 PRO A O 1
ATOM 1227 N N . LYS A 1 128 ? -26.987 30.124 -28.228 1.00 10.33 509 LYS A N 1
ATOM 1228 C CA . LYS A 1 128 ? -27.762 29.034 -28.795 1.00 10.18 509 LYS A CA 1
ATOM 1229 C C . LYS A 1 128 ? -26.881 28.238 -29.748 1.00 9.18 509 LYS A C 1
ATOM 1230 O O . LYS A 1 128 ? -26.068 28.801 -30.503 1.00 9.89 509 LYS A O 1
ATOM 1249 N N . GLY A 1 129 ? -27.052 26.921 -29.720 1.00 9.15 510 GLY A N 1
ATOM 1250 C CA . GLY A 1 129 ? -26.349 26.026 -30.609 1.00 9.20 510 GLY A CA 1
ATOM 1251 C C . GLY A 1 129 ? -25.174 25.305 -29.996 1.00 8.82 510 GLY A C 1
ATOM 1252 O O . GLY A 1 129 ? -24.547 24.479 -30.678 1.00 9.19 510 GLY A O 1
ATOM 1256 N N . HIS A 1 130 ? -24.868 25.577 -28.723 1.00 8.08 511 HIS A N 1
ATOM 1257 C CA . HIS A 1 130 ? -23.682 25.048 -28.066 1.00 7.13 511 HIS A CA 1
ATOM 1258 C C . HIS A 1 130 ? -24.038 24.141 -26.899 1.00 7.87 511 HIS A C 1
ATOM 1259 O O . HIS A 1 130 ? -25.102 24.240 -26.295 1.00 8.48 511 HIS A O 1
ATOM 1273 N N . HIS A 1 131 ? -23.078 23.285 -26.567 1.00 8.31 512 HIS A N 1
ATOM 1274 C CA . HIS A 1 131 ? -23.075 22.445 -25.383 1.00 8.81 512 HIS A CA 1
ATOM 1275 C C . HIS A 1 131 ? -21.896 22.946 -24.543 1.00 8.67 512 HIS A C 1
ATOM 1276 O O . HIS A 1 131 ? -20.854 23.240 -25.079 1.00 10.11 512 HIS A O 1
ATOM 1290 N N . MET A 1 132 ? -22.072 23.036 -23.227 1.00 30.00 513 MET A N 1
ATOM 1291 C CA . MET A 1 132 ? -21.034 23.579 -22.337 1.00 30.00 513 MET A CA 1
ATOM 1292 C C . MET A 1 132 ? -20.575 22.566 -21.306 1.00 30.00 513 MET A C 1
ATOM 1293 O O . MET A 1 132 ? -21.372 21.869 -20.745 1.00 30.00 513 MET A O 1
ATOM 1298 N N . ILE A 1 133 ? -19.271 22.505 -21.111 1.00 7.44 514 ILE A N 1
ATOM 1299 C CA . ILE A 1 133 ? -18.655 21.683 -20.071 1.00 8.29 514 ILE A CA 1
ATOM 1300 C C . ILE A 1 133 ? -18.056 22.659 -19.027 1.00 8.31 514 ILE A C 1
ATOM 1301 O O . ILE A 1 133 ? -17.281 23.540 -19.389 1.00 9.59 514 ILE A O 1
ATOM 1317 N N . LEU A 1 134 ? -18.429 22.468 -17.759 1.00 8.51 515 LEU A N 1
ATOM 1318 C CA . LEU A 1 134 ? -17.932 23.296 -16.665 1.00 8.88 515 LEU A CA 1
ATOM 1319 C C . LEU A 1 134 ? -16.931 22.478 -15.865 1.00 10.48 515 LEU A C 1
ATOM 1320 O O . LEU A 1 134 ? -17.288 21.415 -15.339 1.00 11.32 515 LEU A O 1
ATOM 1336 N N . VAL A 1 135 ? -15.696 22.972 -15.743 1.00 8.58 516 VAL A N 1
ATOM 1337 C CA . VAL A 1 135 ? -14.640 22.270 -15.010 1.00 8.44 516 VAL A CA 1
ATOM 1338 C C . VAL A 1 135 ? -14.556 22.863 -13.610 1.00 7.83 516 VAL A C 1
ATOM 1339 O O . VAL A 1 135 ? -14.188 24.034 -13.441 1.00 8.94 516 VAL A O 1
ATOM 1352 N N . THR A 1 136 ? -14.896 22.073 -12.601 1.00 7.77 517 THR A N 1
ATOM 1353 C CA . THR A 1 136 ? -14.921 22.621 -11.260 1.00 8.13 517 THR A CA 1
ATOM 1354 C C . THR A 1 136 ? -13.511 22.947 -10.764 1.00 8.33 517 THR A C 1
ATOM 1355 O O . THR A 1 136 ? -12.528 22.295 -11.133 1.00 9.23 517 THR A O 1
ATOM 1366 N N . PRO A 1 137 ? -13.387 23.974 -9.923 1.00 8.27 518 PRO A N 1
ATOM 1367 C CA . PRO A 1 137 ? -12.078 24.385 -9.409 1.00 8.52 518 PRO A CA 1
ATOM 1368 C C . PRO A 1 137 ? -11.691 23.635 -8.144 1.00 9.36 518 PRO A C 1
ATOM 1369 O O . PRO A 1 137 ? -12.532 23.129 -7.415 1.00 9.68 518 PRO A O 1
ATOM 1380 N N . TYR A 1 138 ? -10.384 23.623 -7.881 1.00 9.00 519 TYR A N 1
ATOM 1381 C CA . TYR A 1 138 ? -9.827 22.992 -6.685 1.00 9.45 519 TYR A CA 1
ATOM 1382 C C . TYR A 1 138 ? -8.740 23.860 -6.060 1.00 9.09 519 TYR A C 1
ATOM 1383 O O . TYR A 1 138 ? -7.720 24.127 -6.686 1.00 9.58 519 TYR A O 1
ATOM 1401 N N . GLU A 1 139 ? -9.007 24.284 -4.820 1.00 9.61 520 GLU A N 1
ATOM 1402 C CA . GLU A 1 139 ? -8.047 24.877 -3.897 1.00 10.74 520 GLU A CA 1
ATOM 1403 C C . GLU A 1 139 ? -7.836 23.849 -2.796 1.00 9.84 520 GLU A C 1
ATOM 1404 O O . GLU A 1 139 ? -8.755 23.565 -2.021 1.00 11.00 520 GLU A O 1
ATOM 1416 N N . GLY A 1 140 ? -6.640 23.287 -2.721 1.00 10.04 521 GLY A N 1
ATOM 1417 C CA . GLY A 1 140 ? -6.438 22.201 -1.787 1.00 11.77 521 GLY A CA 1
ATOM 1418 C C . GLY A 1 140 ? -6.182 22.623 -0.355 1.00 11.12 521 GLY A C 1
ATOM 1419 O O . GLY A 1 140 ? -6.355 21.806 0.550 1.00 13.16 521 GLY A O 1
ATOM 1423 N N . ASP A 1 141 ? -5.739 23.859 -0.116 1.00 11.73 522 ASP A N 1
ATOM 1424 C CA . ASP A 1 141 ? -5.404 24.295 1.241 1.00 11.49 522 ASP A CA 1
ATOM 1425 C C . ASP A 1 141 ? -6.695 24.662 1.966 1.00 11.29 522 ASP A C 1
ATOM 1426 O O . ASP A 1 141 ? -7.282 25.726 1.724 1.00 11.88 522 ASP A O 1
ATOM 1435 N N . LYS A 1 142 ? -7.140 23.777 2.863 1.00 12.46 523 LYS A N 1
ATOM 1436 C CA . LYS A 1 142 ? -8.403 23.959 3.572 1.00 14.03 523 LYS A CA 1
ATOM 1437 C C . LYS A 1 142 ? -8.388 25.143 4.519 1.00 13.72 523 LYS A C 1
ATOM 1438 O O . LYS A 1 142 ? -9.458 25.535 5.010 1.00 16.57 523 LYS A O 1
ATOM 1457 N N . THR A 1 143 ? -7.223 25.716 4.796 1.00 13.67 524 THR A N 1
ATOM 1458 C CA . THR A 1 143 ? -7.116 26.883 5.651 1.00 15.35 524 THR A CA 1
ATOM 1459 C C . THR A 1 143 ? -7.040 28.189 4.873 1.00 14.35 524 THR A C 1
ATOM 1460 O O . THR A 1 143 ? -7.052 29.254 5.496 1.00 15.87 524 THR A O 1
ATOM 1471 N N . LYS A 1 144 ? -6.972 28.154 3.547 1.00 13.09 525 LYS A N 1
ATOM 1472 C CA . LYS A 1 144 ? -6.947 29.401 2.795 1.00 13.48 525 LYS A CA 1
ATOM 1473 C C . LYS A 1 144 ? -8.244 30.155 3.037 1.00 11.71 525 LYS A C 1
ATOM 1474 O O . LYS A 1 144 ? -9.318 29.554 3.135 1.00 11.40 525 LYS A O 1
ATOM 1493 N N . GLU A 1 145 ? -8.154 31.479 3.090 1.00 12.43 526 GLU A N 1
ATOM 1494 C CA . GLU A 1 145 ? -9.342 32.278 3.359 1.00 13.13 526 GLU A CA 1
ATOM 1495 C C . GLU A 1 145 ? -10.382 32.160 2.258 1.00 12.66 526 GLU A C 1
ATOM 1496 O O . GLU A 1 145 ? -11.544 32.528 2.483 1.00 15.00 526 GLU A O 1
ATOM 1508 N N . THR A 1 146 ? -9.989 31.678 1.087 1.00 11.33 527 THR A N 1
ATOM 1509 C CA . THR A 1 146 ? -10.868 31.475 -0.052 1.00 11.64 527 THR A CA 1
ATOM 1510 C C . THR A 1 146 ? -11.307 30.028 -0.211 1.00 9.69 527 THR A C 1
ATOM 1511 O O . THR A 1 146 ? -12.084 29.746 -1.121 1.00 10.34 527 THR A O 1
ATOM 1522 N N . TYR A 1 147 ? -10.828 29.096 0.619 1.00 10.91 528 TYR A N 1
ATOM 1523 C CA . TYR A 1 147 ? -11.149 27.681 0.426 1.00 9.75 528 TYR A CA 1
ATOM 1524 C C . TYR A 1 147 ? -12.655 27.447 0.406 1.00 9.62 528 TYR A C 1
ATOM 1525 O O . TYR A 1 147 ? -13.182 26.775 -0.483 1.00 9.91 528 TYR A O 1
ATOM 1543 N N . ALA A 1 148 ? -13.362 27.944 1.417 1.00 10.62 529 ALA A N 1
ATOM 1544 C CA . ALA A 1 148 ? -14.800 27.708 1.482 1.00 12.07 529 ALA A CA 1
ATOM 1545 C C . ALA A 1 148 ? -15.511 28.255 0.261 1.00 10.76 529 ALA A C 1
ATOM 1546 O O . ALA A 1 148 ? -16.510 27.684 -0.178 1.00 11.87 529 ALA A O 1
ATOM 1553 N N . ILE A 1 149 ? -15.003 29.356 -0.298 1.00 10.95 530 ILE A N 1
ATOM 1554 C CA . ILE A 1 149 ? -15.584 29.964 -1.489 1.00 10.01 530 ILE A CA 1
ATOM 1555 C C . ILE A 1 149 ? -15.389 29.059 -2.695 1.00 9.72 530 ILE A C 1
ATOM 1556 O O . ILE A 1 149 ? -16.317 28.836 -3.476 1.00 9.88 530 ILE A O 1
ATOM 1572 N N . VAL A 1 150 ? -14.172 28.546 -2.891 1.00 9.39 531 VAL A N 1
ATOM 1573 C CA . VAL A 1 150 ? -13.921 27.654 -4.020 1.00 8.73 531 VAL A CA 1
ATOM 1574 C C . VAL A 1 150 ? -14.785 26.404 -3.907 1.00 9.26 531 VAL A C 1
ATOM 1575 O O . VAL A 1 150 ? -15.338 25.924 -4.897 1.00 9.26 531 VAL A O 1
ATOM 1588 N N . GLU A 1 151 ? -14.919 25.858 -2.700 1.00 9.28 532 GLU A N 1
ATOM 1589 C CA . GLU A 1 151 ? -15.765 24.682 -2.508 1.00 10.02 532 GLU A CA 1
ATOM 1590 C C . GLU A 1 151 ? -17.221 24.986 -2.831 1.00 10.06 532 GLU A C 1
ATOM 1591 O O . GLU A 1 151 ? -17.904 24.178 -3.475 1.00 10.19 532 GLU A O 1
ATOM 1603 N N . LYS A 1 152 ? -17.716 26.148 -2.397 1.00 10.45 533 LYS A N 1
ATOM 1604 C CA . LYS A 1 152 ? -19.076 26.553 -2.745 1.00 10.69 533 LYS A CA 1
ATOM 1605 C C . LYS A 1 152 ? -19.221 26.751 -4.248 1.00 10.48 533 LYS A C 1
ATOM 1606 O O . LYS A 1 152 ? -20.270 26.435 -4.826 1.00 10.72 533 LYS A O 1
ATOM 1625 N N . ALA A 1 153 ? -18.196 27.302 -4.896 1.00 9.93 534 ALA A N 1
ATOM 1626 C CA . ALA A 1 153 ? -18.259 27.492 -6.341 1.00 9.87 534 ALA A CA 1
ATOM 1627 C C . ALA A 1 153 ? -18.373 26.152 -7.051 1.00 9.35 534 ALA A C 1
ATOM 1628 O O . ALA A 1 153 ? -19.205 25.980 -7.949 1.00 9.31 534 ALA A O 1
ATOM 1635 N N . ALA A 1 154 ? -17.538 25.186 -6.663 1.00 9.18 535 ALA A N 1
ATOM 1636 C CA . ALA A 1 154 ? -17.635 23.864 -7.274 1.00 9.56 535 ALA A CA 1
ATOM 1637 C C . ALA A 1 154 ? -19.023 23.273 -7.072 1.00 9.52 535 ALA A C 1
ATOM 1638 O O . ALA A 1 154 ? -19.618 22.718 -8.011 1.00 10.05 535 ALA A O 1
ATOM 1645 N N . ALA A 1 155 ? -19.568 23.405 -5.864 1.00 10.30 536 ALA A N 1
ATOM 1646 C CA . ALA A 1 155 ? -20.897 22.868 -5.604 1.00 10.94 536 ALA A CA 1
ATOM 1647 C C . ALA A 1 155 ? -21.963 23.585 -6.426 1.00 10.41 536 ALA A C 1
ATOM 1648 O O . ALA A 1 155 ? -22.919 22.960 -6.913 1.00 11.23 536 ALA A O 1
ATOM 1655 N N . TYR A 1 156 ? -21.828 24.895 -6.595 1.00 10.51 537 TYR A N 1
ATOM 1656 C CA . TYR A 1 156 ? -22.806 25.649 -7.368 1.00 10.76 537 TYR A CA 1
ATOM 1657 C C . TYR A 1 156 ? -22.761 25.263 -8.845 1.00 10.15 537 TYR A C 1
ATOM 1658 O O . TYR A 1 156 ? -23.802 25.134 -9.506 1.00 10.74 537 TYR A O 1
ATOM 1676 N N . MET A 1 157 ? -21.555 25.065 -9.373 1.00 9.79 538 MET A N 1
ATOM 1677 C CA . MET A 1 157 ? -21.408 24.593 -10.743 1.00 9.15 538 MET A CA 1
ATOM 1678 C C . MET A 1 157 ? -22.052 23.231 -10.929 1.00 9.22 538 MET A C 1
ATOM 1679 O O . MET A 1 157 ? -22.688 22.975 -11.959 1.00 9.57 538 MET A O 1
ATOM 1693 N N . ARG A 1 158 ? -21.888 22.340 -9.963 1.00 9.85 539 ARG A N 1
ATOM 1694 C CA . ARG A 1 158 ? -22.573 21.056 -10.047 1.00 10.19 539 ARG A CA 1
ATOM 1695 C C . ARG A 1 158 ? -24.079 21.251 -10.126 1.00 10.14 539 ARG A C 1
ATOM 1696 O O . ARG A 1 158 ? -24.759 20.554 -10.886 1.00 11.06 539 ARG A O 1
ATOM 1717 N N . GLU A 1 159 ? -24.625 22.170 -9.336 1.00 10.66 540 GLU A N 1
ATOM 1718 C CA . GLU A 1 159 ? -26.060 22.416 -9.403 1.00 11.28 540 GLU A CA 1
ATOM 1719 C C . GLU A 1 159 ? -26.462 22.903 -10.786 1.00 10.01 540 GLU A C 1
ATOM 1720 O O . GLU A 1 159 ? -27.484 22.464 -11.333 1.00 10.88 540 GLU A O 1
ATOM 1732 N N . LEU A 1 160 ? -25.687 23.824 -11.363 1.00 10.45 541 LEU A N 1
ATOM 1733 C CA . LEU A 1 160 ? -26.022 24.327 -12.690 1.00 9.83 541 LEU A CA 1
ATOM 1734 C C . LEU A 1 160 ? -25.976 23.208 -13.718 1.00 10.20 541 LEU A C 1
ATOM 1735 O O . LEU A 1 160 ? -26.862 23.102 -14.580 1.00 10.61 541 LEU A O 1
ATOM 1751 N N . ALA A 1 161 ? -24.965 22.343 -13.639 1.00 10.13 542 ALA A N 1
ATOM 1752 C CA . ALA A 1 161 ? -24.862 21.237 -14.588 1.00 10.53 542 ALA A CA 1
ATOM 1753 C C . ALA A 1 161 ? -25.976 20.219 -14.390 1.00 10.71 542 ALA A C 1
ATOM 1754 O O . ALA A 1 161 ? -26.540 19.711 -15.370 1.00 12.07 542 ALA A O 1
ATOM 1761 N N . GLU A 1 162 ? -26.325 19.905 -13.150 1.00 11.52 543 GLU A N 1
ATOM 1762 C CA . GLU A 1 162 ? -27.375 18.919 -12.930 1.00 12.14 543 GLU A CA 1
ATOM 1763 C C . GLU A 1 162 ? -28.701 19.395 -13.496 1.00 11.23 543 GLU A C 1
ATOM 1764 O O . GLU A 1 162 ? -29.490 18.595 -14.004 1.00 13.20 543 GLU A O 1
ATOM 1776 N N . LYS A 1 163 ? -28.967 20.691 -13.414 1.00 11.43 544 LYS A N 1
ATOM 1777 C CA A LYS A 1 163 ? -30.281 21.131 -13.843 0.57 13.46 544 LYS A CA 1
ATOM 1778 C CA B LYS A 1 163 ? -30.227 21.311 -13.808 0.43 12.51 544 LYS A CA 1
ATOM 1779 C C . LYS A 1 163 ? -30.353 21.482 -15.318 1.00 11.46 544 LYS A C 1
ATOM 1780 O O . LYS A 1 163 ? -31.453 21.474 -15.854 1.00 11.63 544 LYS A O 1
ATOM 1817 N N . THR A 1 164 ? -29.240 21.719 -15.999 1.00 10.27 545 THR A N 1
ATOM 1818 C CA . THR A 1 164 ? -29.271 22.278 -17.345 1.00 9.86 545 THR A CA 1
ATOM 1819 C C . THR A 1 164 ? -28.946 21.208 -18.375 1.00 9.69 545 THR A C 1
ATOM 1820 O O . THR A 1 164 ? -27.831 20.656 -18.343 1.00 9.91 545 THR A O 1
ATOM 1831 N N . PRO A 1 165 ? -29.855 20.898 -19.303 1.00 8.92 546 PRO A N 1
ATOM 1832 C CA . PRO A 1 165 ? -29.657 19.713 -20.154 1.00 9.98 546 PRO A CA 1
ATOM 1833 C C . PRO A 1 165 ? -28.498 19.847 -21.132 1.00 9.41 546 PRO A C 1
ATOM 1834 O O . PRO A 1 165 ? -27.989 18.821 -21.608 1.00 10.42 546 PRO A O 1
ATOM 1845 N N . TYR A 1 166 ? -28.098 21.070 -21.476 1.00 8.77 547 TYR A N 1
ATOM 1846 C CA . TYR A 1 166 ? -27.014 21.331 -22.417 1.00 8.43 547 TYR A CA 1
ATOM 1847 C C . TYR A 1 166 ? -25.697 21.663 -21.722 1.00 8.74 547 TYR A C 1
ATOM 1848 O O . TYR A 1 166 ? -24.790 22.219 -22.362 1.00 9.22 547 TYR A O 1
ATOM 1866 N N . ILE A 1 167 ? -25.554 21.272 -20.455 1.00 8.76 548 ILE A N 1
ATOM 1867 C CA . ILE A 1 167 ? -24.317 21.408 -19.702 1.00 9.04 548 ILE A CA 1
ATOM 1868 C C . ILE A 1 167 ? -23.927 20.064 -19.111 1.00 8.88 548 ILE A C 1
ATOM 1869 O O . ILE A 1 167 ? -24.775 19.320 -18.602 1.00 10.10 548 ILE A O 1
ATOM 1885 N N . THR A 1 168 ? -22.624 19.799 -19.102 1.00 8.64 549 THR A N 1
ATOM 1886 C CA . THR A 1 168 ? -22.043 18.624 -18.464 1.00 9.61 549 THR A CA 1
ATOM 1887 C C . THR A 1 168 ? -20.926 19.063 -17.526 1.00 8.63 549 THR A C 1
ATOM 1888 O O . THR A 1 168 ? -20.142 19.952 -17.861 1.00 9.87 549 THR A O 1
ATOM 1899 N N . ILE A 1 169 ? -20.844 18.434 -16.345 1.00 9.37 550 ILE A N 1
ATOM 1900 C CA . ILE A 1 169 ? -19.777 18.737 -15.393 1.00 9.02 550 ILE A CA 1
ATOM 1901 C C . ILE A 1 169 ? -18.523 17.956 -15.755 1.00 9.15 550 ILE A C 1
ATOM 1902 O O . ILE A 1 169 ? -18.588 16.816 -16.216 1.00 10.67 550 ILE A O 1
ATOM 1918 N N . ALA A 1 170 ? -17.370 18.575 -15.513 1.00 8.95 551 ALA A N 1
ATOM 1919 C CA . ALA A 1 170 ? -16.072 17.907 -15.510 1.00 8.88 551 ALA A CA 1
ATOM 1920 C C . ALA A 1 170 ? -15.537 18.168 -14.113 1.00 8.94 551 ALA A C 1
ATOM 1921 O O . ALA A 1 170 ? -15.030 19.259 -13.830 1.00 8.67 551 ALA A O 1
ATOM 1928 N N . ASP A 1 171 ? -15.687 17.192 -13.221 1.00 9.50 552 ASP A N 1
ATOM 1929 C CA . ASP A 1 171 ? -15.554 17.474 -11.786 1.00 9.72 552 ASP A CA 1
ATOM 1930 C C . ASP A 1 171 ? -14.109 17.280 -11.310 1.00 9.23 552 ASP A C 1
ATOM 1931 O O . ASP A 1 171 ? -13.766 16.376 -10.551 1.00 10.66 552 ASP A O 1
ATOM 1940 N N . TRP A 1 172 ? -13.257 18.203 -11.755 1.00 9.18 553 TRP A N 1
ATOM 1941 C CA . TRP A 1 172 ? -11.869 18.248 -11.313 1.00 8.52 553 TRP A CA 1
ATOM 1942 C C . TRP A 1 172 ? -11.767 18.376 -9.797 1.00 9.11 553 TRP A C 1
ATOM 1943 O O . TRP A 1 172 ? -10.875 17.783 -9.179 1.00 10.23 553 TRP A O 1
ATOM 1964 N N . ASN A 1 173 ? -12.642 19.168 -9.175 1.00 9.10 554 ASN A N 1
ATOM 1965 C CA . ASN A 1 173 ? -12.634 19.295 -7.719 1.00 9.47 554 ASN A CA 1
ATOM 1966 C C . ASN A 1 173 ? -12.692 17.923 -7.044 1.00 10.47 554 ASN A C 1
ATOM 1967 O O . ASN A 1 173 ? -11.929 17.641 -6.108 1.00 11.33 554 ASN A O 1
ATOM 1978 N N . GLN A 1 174 ? -13.586 17.048 -7.517 1.00 10.52 555 GLN A N 1
ATOM 1979 C CA . GLN A 1 174 ? -13.698 15.708 -6.950 1.00 11.62 555 GLN A CA 1
ATOM 1980 C C . GLN A 1 174 ? -12.467 14.866 -7.270 1.00 11.43 555 GLN A C 1
ATOM 1981 O O . GLN A 1 174 ? -11.930 14.174 -6.397 1.00 13.89 555 GLN A O 1
ATOM 1995 N N . VAL A 1 175 ? -12.010 14.897 -8.522 1.00 12.00 556 VAL A N 1
ATOM 1996 C CA . VAL A 1 175 ? -10.856 14.095 -8.919 1.00 12.18 556 VAL A CA 1
ATOM 1997 C C . VAL A 1 175 ? -9.627 14.499 -8.120 1.00 11.94 556 VAL A C 1
ATOM 1998 O O . VAL A 1 175 ? -8.865 13.648 -7.647 1.00 12.92 556 VAL A O 1
ATOM 2011 N N . ALA A 1 176 ? -9.405 15.805 -7.974 1.00 10.77 557 ALA A N 1
ATOM 2012 C CA . ALA A 1 176 ? -8.230 16.300 -7.269 1.00 11.33 557 ALA A CA 1
ATOM 2013 C C . ALA A 1 176 ? -8.189 15.769 -5.848 1.00 13.09 557 ALA A C 1
ATOM 2014 O O . ALA A 1 176 ? -7.116 15.444 -5.330 1.00 12.76 557 ALA A O 1
ATOM 2021 N N . LYS A 1 177 ? -9.355 15.689 -5.199 1.00 12.42 558 LYS A N 1
ATOM 2022 C CA . LYS A 1 177 ? -9.441 15.233 -3.818 1.00 14.62 558 LYS A CA 1
ATOM 2023 C C . LYS A 1 177 ? -9.097 13.761 -3.684 1.00 16.06 558 LYS A C 1
ATOM 2024 O O . LYS A 1 177 ? -8.671 13.325 -2.607 1.00 18.48 558 LYS A O 1
ATOM 2043 N N . GLU A 1 178 ? -9.262 12.992 -4.752 1.00 16.56 559 GLU A N 1
ATOM 2044 C CA . GLU A 1 178 ? -8.983 11.564 -4.726 1.00 20.49 559 GLU A CA 1
ATOM 2045 C C . GLU A 1 178 ? -7.514 11.244 -4.953 1.00 19.05 559 GLU A C 1
ATOM 2046 O O . GLU A 1 178 ? -7.135 10.072 -4.829 1.00 22.86 559 GLU A O 1
ATOM 2058 N N . HIS A 1 179 ? -6.676 12.234 -5.263 1.00 19.52 560 HIS A N 1
ATOM 2059 C CA . 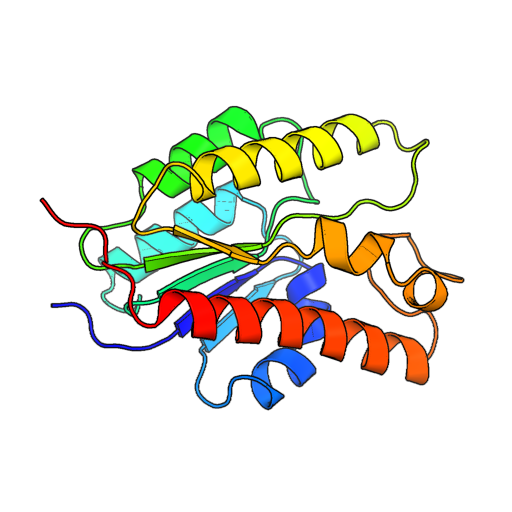HIS A 1 179 ? -5.283 12.005 -5.650 1.00 18.76 560 HIS A CA 1
ATOM 2060 C C . HIS A 1 179 ? -4.339 12.901 -4.863 1.00 19.26 560 HIS A C 1
ATOM 2061 O O . HIS A 1 179 ? -3.656 13.765 -5.425 1.00 20.01 560 HIS A O 1
ATOM 2075 N N . PRO A 1 180 ? -4.226 12.679 -3.553 1.00 21.49 561 PRO A N 1
ATOM 2076 C CA . PRO A 1 180 ? -3.310 13.512 -2.756 1.00 20.34 561 PRO A CA 1
ATOM 2077 C C . PRO A 1 180 ? -1.876 13.500 -3.250 1.00 20.25 561 PRO A C 1
ATOM 2078 O O . PRO A 1 180 ? -1.141 14.465 -3.008 1.00 21.68 561 PRO A O 1
ATOM 2089 N N . GLU A 1 181 ? -1.455 12.441 -3.946 1.00 20.16 562 GLU A N 1
ATOM 2090 C CA . GLU A 1 181 ? -0.071 12.348 -4.395 1.00 22.23 562 GLU A CA 1
ATOM 2091 C C . GLU A 1 181 ? 0.314 13.467 -5.360 1.00 20.75 562 GLU A C 1
ATOM 2092 O O . GLU A 1 181 ? 1.490 13.837 -5.435 1.00 20.59 562 GLU A O 1
ATOM 2104 N N . ILE A 1 182 ? -0.638 14.007 -6.129 1.00 15.91 563 ILE A N 1
ATOM 2105 C CA . ILE A 1 182 ? -0.284 15.061 -7.080 1.00 16.79 563 ILE A CA 1
ATOM 2106 C C . ILE A 1 182 ? -0.200 16.423 -6.419 1.00 17.27 563 ILE A C 1
ATOM 2107 O O . ILE A 1 182 ? 0.087 17.424 -7.092 1.00 19.88 563 ILE A O 1
ATOM 2123 N N . TRP A 1 183 ? -0.480 16.507 -5.126 1.00 14.83 564 TRP A N 1
ATOM 2124 C CA . TRP A 1 183 ? -0.439 17.776 -4.422 1.00 13.31 564 TRP A CA 1
ATOM 2125 C C . TRP A 1 183 ? 0.754 17.909 -3.493 1.00 16.32 564 TRP A C 1
ATOM 2126 O O . TRP A 1 183 ? 1.017 19.019 -3.005 1.00 15.03 564 TRP A O 1
ATOM 2147 N N . ALA A 1 184 ? 1.482 16.823 -3.252 1.00 17.70 565 ALA A N 1
ATOM 2148 C CA . ALA A 1 184 ? 2.654 16.887 -2.396 1.00 19.27 565 ALA A CA 1
ATOM 2149 C C . ALA A 1 184 ? 3.634 17.907 -2.954 1.00 15.69 565 ALA A C 1
ATOM 2150 O O . ALA A 1 184 ? 3.980 17.872 -4.138 1.00 16.83 565 ALA A O 1
ATOM 2157 N N . GLY A 1 185 ? 4.071 18.829 -2.100 1.00 15.98 566 GLY A N 1
ATOM 2158 C CA . GLY A 1 185 ? 5.073 19.783 -2.508 1.00 15.31 566 GLY A CA 1
ATOM 2159 C C . GLY A 1 185 ? 4.579 20.919 -3.371 1.00 14.65 566 GLY A C 1
ATOM 2160 O O . GLY A 1 185 ? 5.411 21.666 -3.903 1.00 15.21 566 GLY A O 1
ATOM 2164 N N . THR A 1 186 ? 3.267 21.080 -3.531 1.00 13.97 567 THR A N 1
ATOM 2165 C CA . THR A 1 186 ? 2.709 22.065 -4.443 1.00 13.89 567 THR A CA 1
ATOM 2166 C C . THR A 1 186 ? 2.061 23.215 -3.687 1.00 12.06 567 THR A C 1
ATOM 2167 O O . THR A 1 186 ? 1.975 23.237 -2.449 1.00 13.68 567 THR A O 1
ATOM 2178 N N . ASP A 1 187 ? 1.568 24.174 -4.473 1.00 12.02 568 ASP A N 1
ATOM 2179 C CA . ASP A 1 187 ? 0.761 25.265 -3.946 1.00 13.17 568 ASP A CA 1
ATOM 2180 C C . ASP A 1 187 ? -0.703 24.886 -3.752 1.00 12.34 568 ASP A C 1
ATOM 2181 O O . ASP A 1 187 ? -1.526 25.779 -3.510 1.00 14.99 568 ASP A O 1
ATOM 2190 N N . GLN A 1 188 ? -1.049 23.602 -3.898 1.00 12.02 569 GLN A N 1
ATOM 2191 C CA A GLN A 1 188 ? -2.392 23.066 -3.680 0.51 12.67 569 GLN A CA 1
ATOM 2192 C CA B GLN A 1 188 ? -2.389 23.059 -3.682 0.49 12.60 569 GLN A CA 1
ATOM 2193 C C . GLN A 1 188 ? -3.384 23.452 -4.770 1.00 11.75 569 GLN A C 1
ATOM 2194 O O . GLN A 1 188 ? -4.596 23.208 -4.610 1.00 12.66 569 GLN A O 1
ATOM 2219 N N . VAL A 1 189 ? -2.910 24.042 -5.870 1.00 11.84 570 VAL A N 1
ATOM 2220 C CA . VAL A 1 189 ? -3.755 24.432 -6.996 1.00 10.57 570 VAL A CA 1
ATOM 2221 C C . VAL A 1 189 ? -3.160 23.920 -8.304 1.00 9.63 570 VAL A C 1
ATOM 2222 O O . VAL A 1 189 ? -3.868 23.379 -9.164 1.00 10.18 570 VAL A O 1
ATOM 2235 N N . HIS A 1 190 ? -1.862 24.138 -8.480 1.00 10.16 571 HIS A N 1
ATOM 2236 C CA . HIS A 1 190 ? -1.123 23.742 -9.675 1.00 10.17 571 HIS A CA 1
ATOM 2237 C C . HIS A 1 190 ? -0.443 22.405 -9.397 1.00 11.39 571 HIS A C 1
ATOM 2238 O O . HIS A 1 190 ? 0.527 22.328 -8.648 1.00 12.41 571 HIS A O 1
ATOM 2252 N N . PHE A 1 191 ? -1.011 21.347 -9.969 1.00 11.89 572 PHE A N 1
ATOM 2253 C CA . PHE A 1 191 ? -0.679 19.967 -9.615 1.00 13.05 572 PHE A CA 1
ATOM 2254 C C . PHE A 1 191 ? 0.771 19.611 -9.936 1.00 14.79 572 PHE A C 1
ATOM 2255 O O . PHE A 1 191 ? 1.363 20.093 -10.910 1.00 14.86 572 PHE A O 1
ATOM 2272 N N . GLY A 1 192 ? 1.323 18.718 -9.119 1.00 15.50 573 GLY A N 1
ATOM 2273 C CA . GLY A 1 192 ? 2.631 18.143 -9.359 1.00 17.05 573 GLY A CA 1
ATOM 2274 C C . GLY A 1 192 ? 3.772 19.021 -8.889 1.00 17.74 573 GLY A C 1
ATOM 2275 O O . GLY A 1 192 ? 3.815 20.218 -9.188 1.00 18.39 573 GLY A O 1
ATOM 2279 N N . SER A 1 193 ? 4.707 18.447 -8.143 1.00 17.46 574 SER A N 1
ATOM 2280 C CA . SER A 1 193 ? 5.878 19.189 -7.711 1.00 19.44 574 SER A CA 1
ATOM 2281 C C . SER A 1 193 ? 7.140 18.750 -8.423 1.00 18.11 574 SER A C 1
ATOM 2282 O O . SER A 1 193 ? 8.170 19.419 -8.289 1.00 27.02 574 SER A O 1
ATOM 2290 N N . GLU A 1 194 ? 7.086 17.639 -9.150 1.00 21.17 575 GLU A N 1
ATOM 2291 C CA . GLU A 1 194 ? 8.213 17.109 -9.892 1.00 27.93 575 GLU A CA 1
ATOM 2292 C C . GLU A 1 194 ? 7.685 16.590 -11.221 1.00 27.53 575 GLU A C 1
ATOM 2293 O O . GLU A 1 194 ? 6.475 16.523 -11.449 1.00 23.59 575 GLU A O 1
ATOM 2305 N N . SER A 1 195 ? 8.609 16.196 -12.099 1.00 34.03 576 SER A N 1
ATOM 2306 C CA . SER A 1 195 ? 8.234 15.823 -13.461 1.00 34.60 576 SER A CA 1
ATOM 2307 C C . SER A 1 195 ? 7.122 14.781 -13.472 1.00 31.60 576 SER A C 1
ATOM 2308 O O . SER A 1 195 ? 6.132 14.917 -14.200 1.00 36.07 576 SER A O 1
ATOM 2316 N N . SER A 1 196 ? 7.264 13.732 -12.661 1.00 30.85 577 SER A N 1
ATOM 2317 C CA . SER A 1 196 ? 6.348 12.601 -12.756 1.00 30.88 577 SER A CA 1
ATOM 2318 C C . SER A 1 196 ? 4.954 12.968 -12.271 1.00 25.19 577 SER A C 1
ATOM 2319 O O . SER A 1 196 ? 3.959 12.525 -12.851 1.00 24.20 577 SER A 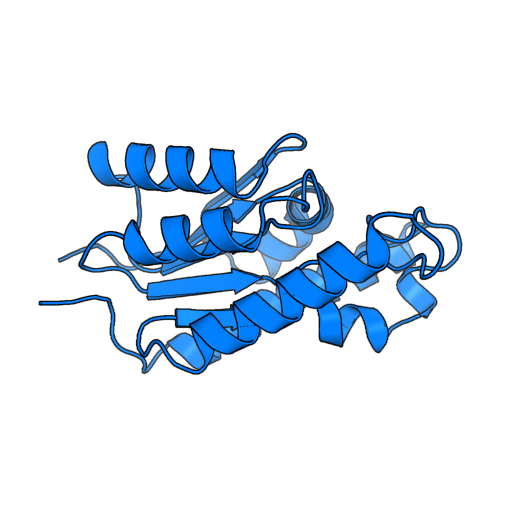O 1
ATOM 2327 N N . THR A 1 197 ? 4.857 13.759 -11.203 1.00 21.71 578 THR A N 1
ATOM 2328 C CA . THR A 1 197 ? 3.542 14.120 -10.693 1.00 19.32 578 THR A CA 1
ATOM 2329 C C . THR A 1 197 ? 2.902 15.251 -11.494 1.00 18.63 578 THR A C 1
ATOM 2330 O O . THR A 1 197 ? 1.674 15.371 -11.504 1.00 16.73 578 THR A O 1
ATOM 2341 N N . ILE A 1 198 ? 3.700 16.099 -12.145 1.00 19.41 579 ILE A N 1
ATOM 2342 C CA . ILE A 1 198 ? 3.135 17.075 -13.073 1.00 20.88 579 ILE A CA 1
ATOM 2343 C C . ILE A 1 198 ? 2.481 16.353 -14.241 1.00 18.41 579 ILE A C 1
ATOM 2344 O O . ILE A 1 198 ? 1.347 16.656 -14.626 1.00 18.91 579 ILE A O 1
ATOM 2360 N N . GLU A 1 199 ? 3.192 15.371 -14.813 1.00 21.30 580 GLU A N 1
ATOM 2361 C CA . GLU A 1 199 ? 2.624 14.562 -15.887 1.00 21.98 580 GLU A CA 1
ATOM 2362 C C . GLU A 1 199 ? 1.386 13.814 -15.411 1.00 18.93 580 GLU A C 1
ATOM 2363 O O . GLU A 1 199 ? 0.371 13.769 -16.108 1.00 19.86 580 GLU A O 1
ATOM 2375 N N . ALA A 1 200 ? 1.462 13.198 -14.229 1.00 17.33 581 ALA A N 1
ATOM 2376 C CA . ALA A 1 200 ? 0.333 12.414 -13.738 1.00 19.21 581 ALA A CA 1
ATOM 2377 C C . ALA A 1 200 ? -0.873 13.301 -13.471 1.00 15.56 581 ALA A C 1
ATOM 2378 O O . ALA A 1 200 ? -2.004 12.947 -13.825 1.00 16.47 581 ALA A O 1
ATOM 2385 N N . GLY A 1 201 ? -0.656 14.453 -12.839 1.00 15.40 582 GLY A N 1
ATOM 2386 C CA . GLY A 1 201 ? -1.763 15.353 -12.571 1.00 14.13 582 GLY A CA 1
ATOM 2387 C C . GLY A 1 201 ? -2.362 15.909 -13.843 1.00 13.69 582 GLY A C 1
ATOM 2388 O O . GLY A 1 201 ? -3.582 16.053 -13.949 1.00 12.99 582 GLY A O 1
ATOM 2392 N N . ALA A 1 202 ? -1.515 16.225 -14.825 1.00 13.64 583 ALA A N 1
ATOM 2393 C CA . ALA A 1 202 ? -2.006 16.768 -16.085 1.00 13.98 583 ALA A CA 1
ATOM 2394 C C . ALA A 1 202 ? -2.854 15.745 -16.816 1.00 13.98 583 ALA A C 1
ATOM 2395 O O . ALA A 1 202 ? -3.876 16.088 -17.414 1.00 13.54 583 ALA A O 1
ATOM 2402 N N . LYS A 1 203 ? -2.428 14.479 -16.798 1.00 15.02 584 LYS A N 1
ATOM 2403 C CA . LYS A 1 203 ? -3.220 13.420 -17.403 1.00 15.44 584 LYS A CA 1
ATOM 2404 C C . LYS A 1 203 ? -4.563 13.264 -16.707 1.00 14.63 584 LYS A C 1
ATOM 2405 O O . LYS A 1 203 ? -5.586 13.072 -17.367 1.00 15.31 584 LYS A O 1
ATOM 2424 N N . LEU A 1 204 ? -4.579 13.316 -15.371 1.00 13.35 585 LEU A N 1
ATOM 2425 C CA . LEU A 1 204 ? -5.842 13.220 -14.648 1.00 13.27 585 LEU A CA 1
ATOM 2426 C C . LEU A 1 204 ? -6.762 14.371 -15.019 1.00 12.67 585 LEU A C 1
ATOM 2427 O O . LEU A 1 204 ? -7.964 14.170 -15.223 1.00 13.16 585 LEU A O 1
ATOM 2443 N N . TYR A 1 205 ? -6.214 15.589 -15.095 1.00 11.87 586 TYR A N 1
ATOM 2444 C CA . TYR A 1 205 ? -7.000 16.757 -15.471 1.00 11.23 586 TYR A CA 1
ATOM 2445 C C . TYR A 1 205 ? -7.568 16.581 -16.872 1.00 10.89 586 TYR A C 1
ATOM 2446 O O . TYR A 1 205 ? -8.770 16.750 -17.100 1.00 11.06 586 TYR A O 1
ATOM 2464 N N . ALA A 1 206 ? -6.713 16.219 -17.822 1.00 11.38 587 ALA A N 1
ATOM 2465 C CA . ALA A 1 206 ? -7.162 16.042 -19.200 1.00 13.15 587 ALA A CA 1
ATOM 2466 C C . ALA A 1 206 ? -8.200 14.937 -19.316 1.00 12.22 587 ALA A C 1
ATOM 2467 O O . ALA A 1 206 ? -9.184 15.079 -20.052 1.00 13.25 587 ALA A O 1
ATOM 2474 N N . ASP A 1 207 ? -7.979 13.810 -18.630 1.00 13.03 588 ASP A N 1
ATOM 2475 C CA . ASP A 1 207 ? -8.929 12.710 -18.728 1.00 14.15 588 ASP A CA 1
ATOM 2476 C C . ASP A 1 207 ? -10.268 13.072 -18.112 1.00 12.82 588 ASP A C 1
ATOM 2477 O O . ASP A 1 207 ? -11.302 12.557 -18.558 1.00 13.46 588 ASP A O 1
ATOM 2486 N N . THR A 1 208 ? -10.277 13.939 -17.096 1.00 12.55 589 THR A N 1
ATOM 2487 C CA . THR A 1 208 ? -11.540 14.400 -16.532 1.00 13.17 589 THR A CA 1
ATOM 2488 C C . THR A 1 208 ? -12.358 15.131 -17.583 1.00 11.75 589 THR A C 1
ATOM 2489 O O . THR A 1 208 ? -13.565 14.900 -17.720 1.00 12.71 589 THR A O 1
ATOM 2500 N N . ILE A 1 209 ? -11.708 15.984 -18.371 1.00 11.48 590 ILE A N 1
ATOM 2501 C CA . ILE A 1 209 ? -12.416 16.712 -19.412 1.00 11.80 590 ILE A CA 1
ATOM 2502 C C . ILE A 1 209 ? -12.790 15.783 -20.559 1.00 11.62 590 ILE A C 1
ATOM 2503 O O . ILE A 1 209 ? -13.900 15.855 -21.090 1.00 11.90 590 ILE A O 1
ATOM 2519 N N . ALA A 1 210 ? -11.901 14.861 -20.928 1.00 12.68 591 ALA A N 1
ATOM 2520 C CA . ALA A 1 210 ? -12.219 13.932 -22.012 1.00 13.10 591 ALA A CA 1
ATOM 2521 C C . ALA A 1 210 ? -13.432 13.073 -21.661 1.00 12.84 591 ALA A C 1
ATOM 2522 O O . ALA A 1 210 ? -14.297 12.816 -22.503 1.00 13.71 591 ALA A O 1
ATOM 2529 N N . THR A 1 211 ? -13.509 12.616 -20.417 1.00 13.17 592 THR A N 1
ATOM 2530 C CA . THR A 1 211 ? -14.662 11.829 -19.995 1.00 13.89 592 THR A CA 1
ATOM 2531 C C . THR A 1 211 ? -15.942 12.655 -20.045 1.00 12.38 592 THR A C 1
ATOM 2532 O O . THR A 1 211 ? -17.000 12.157 -20.457 1.00 13.60 592 THR A O 1
ATOM 2543 N N . ALA A 1 212 ? -15.865 13.921 -19.622 1.00 11.36 593 ALA A N 1
ATOM 2544 C CA . ALA A 1 212 ? -17.027 14.802 -19.721 1.00 11.57 593 ALA A CA 1
ATOM 2545 C C . ALA A 1 212 ? -17.475 14.957 -21.164 1.00 11.01 593 ALA A C 1
ATOM 2546 O O . ALA A 1 212 ? -18.676 14.965 -21.459 1.00 11.68 593 ALA A O 1
ATOM 2553 N N . LEU A 1 213 ? -16.523 15.089 -22.083 1.00 11.61 594 LEU A N 1
ATOM 2554 C CA . LEU A 1 213 ? -16.886 15.191 -23.490 1.00 12.23 594 LEU A CA 1
ATOM 2555 C C . LEU A 1 213 ? -17.581 13.922 -23.968 1.00 12.81 594 LEU A C 1
ATOM 2556 O O . LEU A 1 213 ? -18.531 13.984 -24.756 1.00 14.53 594 LEU A O 1
ATOM 2572 N N . GLN A 1 214 ? -17.143 12.763 -23.485 1.00 12.74 595 GLN A N 1
ATOM 2573 C CA . GLN A 1 214 ? -17.836 11.527 -23.829 1.00 15.83 595 GLN A CA 1
ATOM 2574 C C . GLN A 1 214 ? -19.262 11.526 -23.288 1.00 14.55 595 GLN A C 1
ATOM 2575 O O . GLN A 1 214 ? -20.204 11.152 -23.993 1.00 16.35 595 GLN A O 1
ATOM 2589 N N . THR A 1 215 ? -19.439 11.940 -22.033 1.00 13.75 596 THR A N 1
ATOM 2590 C CA . THR A 1 215 ? -20.775 12.003 -21.448 1.00 15.52 596 THR A CA 1
ATOM 2591 C C . THR A 1 215 ? -21.675 12.941 -22.238 1.00 13.91 596 THR A C 1
ATOM 2592 O O . THR A 1 215 ? -22.875 12.682 -22.400 1.00 16.04 596 THR A O 1
ATOM 2603 N N . ALA A 1 216 ? -21.111 14.022 -22.754 1.00 12.76 597 ALA A N 1
ATOM 2604 C CA . ALA A 1 216 ? -21.873 15.033 -23.470 1.00 13.53 597 ALA A CA 1
ATOM 2605 C C . ALA A 1 216 ? -22.285 14.601 -24.871 1.00 12.00 597 ALA A C 1
ATOM 2606 O O . ALA A 1 216 ? -23.117 15.272 -25.482 1.00 13.04 597 ALA A O 1
ATOM 2613 N N . G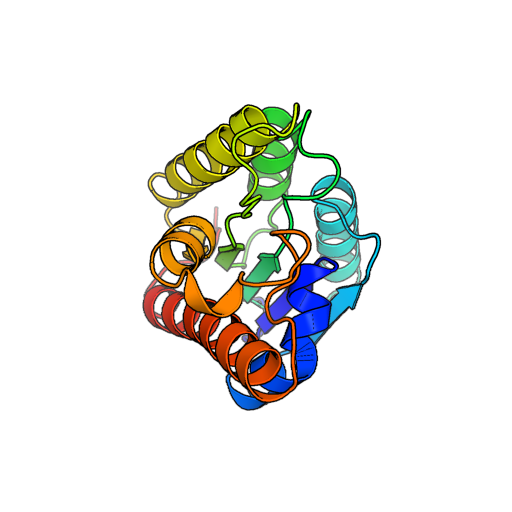LN A 1 217 ? -21.757 13.488 -25.380 1.00 14.00 598 GLN A N 1
ATOM 2614 C CA . GLN A 1 217 ? -21.936 13.149 -26.792 1.00 16.68 598 GLN A CA 1
ATOM 2615 C C . GLN A 1 217 ? -23.404 13.055 -27.195 1.00 17.29 598 GLN A C 1
ATOM 2616 O O . GLN A 1 217 ? -23.779 13.497 -28.289 1.00 22.91 598 GLN A O 1
ATOM 2630 N N . ASP A 1 218 ? -24.241 12.447 -26.360 1.00 17.26 599 ASP A N 1
ATOM 2631 C CA . ASP A 1 218 ? -25.639 12.234 -26.709 1.00 19.85 599 ASP A CA 1
ATOM 2632 C C . ASP A 1 218 ? -26.558 13.304 -26.130 1.00 17.51 599 ASP A C 1
ATOM 2633 O O . ASP A 1 218 ? -27.778 13.099 -26.073 1.00 18.94 599 ASP A O 1
ATOM 2642 N N . LYS A 1 219 ? -26.005 14.430 -25.720 1.00 13.00 600 LYS A N 1
ATOM 2643 C CA . LYS A 1 219 ? -26.785 15.451 -25.050 1.00 11.64 600 LYS A CA 1
ATOM 2644 C C . LYS A 1 219 ? -27.119 16.596 -25.994 1.00 10.71 600 LYS A C 1
ATOM 2645 O O . LYS A 1 219 ? -26.412 16.850 -26.974 1.00 10.74 600 LYS A O 1
ATOM 2664 N N . PRO A 1 220 ? -28.200 17.318 -25.713 1.00 10.77 601 PRO A N 1
ATOM 2665 C CA . PRO A 1 220 ? -28.605 18.415 -26.592 1.00 10.12 601 PRO A CA 1
ATOM 2666 C C . PRO A 1 220 ? -27.705 19.629 -26.431 1.00 8.95 601 PRO A C 1
ATOM 2667 O O . PRO A 1 220 ? -26.956 19.777 -25.454 1.00 9.38 601 PRO A O 1
ATOM 2678 N N . VAL A 1 221 ? -27.813 20.523 -27.410 1.00 8.84 602 VAL A N 1
ATOM 2679 C CA . VAL A 1 221 ? -27.277 21.875 -27.303 1.00 8.50 602 VAL A CA 1
ATOM 2680 C C . VAL A 1 221 ? -28.346 22.805 -26.752 1.00 8.47 602 VAL A C 1
ATOM 2681 O O . VAL A 1 221 ? -29.493 22.407 -26.553 1.00 9.63 602 VAL A O 1
ATOM 2694 N N . LYS A 1 222 ? -27.976 24.052 -26.494 1.00 8.52 603 LYS A N 1
ATOM 2695 C CA . LYS A 1 222 ? -28.950 25.066 -26.128 1.00 8.84 603 LYS A CA 1
ATOM 2696 C C . LYS A 1 222 ? -29.771 25.433 -27.355 1.00 9.06 603 LYS A C 1
ATOM 2697 O O . LYS A 1 222 ? -29.220 25.712 -28.422 1.00 9.54 603 LYS A O 1
ATOM 2716 N N . SER A 1 223 ? -31.091 25.402 -27.231 1.00 9.79 604 SER A N 1
ATOM 2717 C CA . SER A 1 223 ? -31.942 25.718 -28.365 1.00 10.56 604 SER A CA 1
ATOM 2718 C C . SER A 1 223 ? -33.243 26.301 -27.865 1.00 22.71 604 SER A C 1
ATOM 2719 O O . SER A 1 223 ? -33.588 26.195 -26.686 1.00 31.38 604 SER A O 1
ATOM 2727 N N . LYS A 1 224 ? -33.974 26.908 -28.787 1.00 21.61 605 LYS A N 1
ATOM 2728 C CA . LYS A 1 224 ? -35.137 27.687 -28.405 1.00 47.76 605 LYS A CA 1
ATOM 2729 C C . LYS A 1 224 ? -36.433 27.183 -29.038 1.00 36.85 605 LYS A C 1
ATOM 2730 O O . LYS A 1 224 ? -37.479 27.710 -28.642 1.00 21.43 605 LYS A O 1
#

Secondary structure (DSSP, 8-state):
-PPP-EEEEE-HHHHHTHHHHH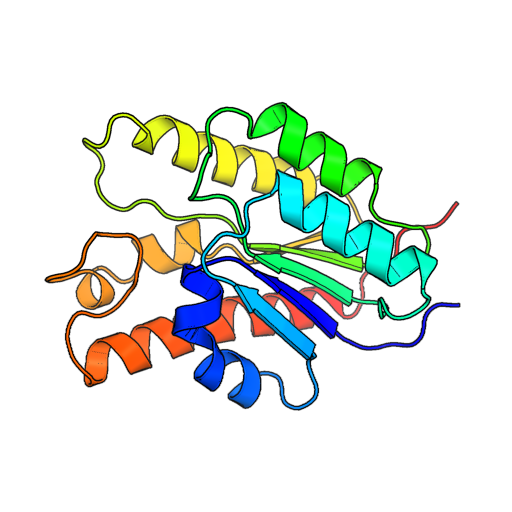HHSTT-EEEE-TT--HHHHHHHHHHHHHTT---SEEEEE--SSSGGGHHHHHHHHHHHPPTT-EEEEE------TTSTTHHHHHHHHHHHHHHHHH-TTEEEE-HHHHHHT-GGGTTT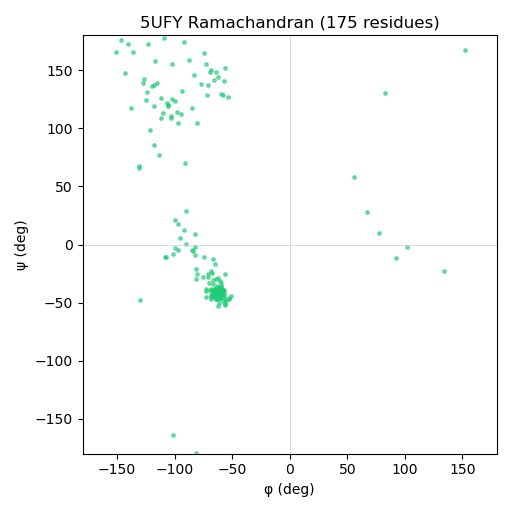S-SSS--SSHHHHHHHHHHHHHHHHHHHHHHTT------

Solvent-accessible surface area: 8770 Å² total; per-residue (Å²): 130,72,77,114,31,22,11,0,0,0,5,14,8,0,71,90,0,59,105,18,0,71,105,37,22,110,73,12,89,34,47,14,81,96,96,7,18,8,122,45,0,19,84,34,0,50,85,26,29,124,88,190,133,8,11,63,14,0,0,0,2,4,4,13,54,118,14,131,72,22,123,93,23,1,60,41,0,14,158,54,1,25,132,19,2,4,0,0,0,4,1,6,23,11,12,40,160,120,102,174,52,41,55,41,1,37,120,0,0,43,49,0,70,106,5,10,148,145,13,88,42,10,12,43,1,30,5,0,77,26,1,94,113,50,96,93,0,14,68,78,31,78,62,13,45,0,3,47,118,91,83,33,58,119,45,0,6,126,44,4,0,53,17,0,20,78,4,28,120,68,11,144,121,88,73,46,19,87,197

Nearest PDB structures (foldseek):
  5ug1-assembly1_A  TM=1.005E+00  e=2.620E-35  Streptococcus pneumoniae
  8pdc-assembly1_A  TM=5.437E-01  e=5.258E-02  Thermochaetoides thermophila
  3edm-assembly1_A  TM=3.311E-01  e=1.699E-02  Agrobacterium fabrum str. C58
  1ae1-assembly1_A  TM=4.737E-01  e=5.033E-01  Datura stramonium
  1jmk-assembly1_O  TM=3.763E-01  e=3.047E-01  Bacillus subtilis

Sequence (179 aa):
GIADGTMLIGDSVALRANTALQTALPGAQINAQVSVTTKTANEIMLNNSQNKFLPKTVVIATGVNNPENYKDDWDSIVKNLPKGHHMILVTPYEGDKTKETYAIVEKAAAYMRELAEKKTPYITIADWNQVAKEHPEIWAGTDQQVHFGSESSTIEAGAKLYADTIATALQTAQDKPVKSK

Foldseek 3Di:
DFAAAEEEEEEPQLVLLVVLLCVLPPRHHYHYDHPDALQVSLVVQVVCVVVSNHGAEYEYHHAPPPNQCLVVSVVVSVVSRDFRHAYEYEQAWQQDCPPPCRVSSVVSLVVVVVVQVPDQRYFYLYLRVLLVVCCVQPVPHNRGRTHDDDVSSNVSSNSSSVSVSVRVVVNPPTDTHDD